Protein AF-A0A954REK0-F1 (afdb_monomer)

Sequence (202 aa):
MNHELRTLHLWQSSGLEANELVTCFSRAVRAPSIGIVTSPREVRLVEVDNEGKISGTWAGRPYDMRFFNRHGEARWWRPTDGPTRSVVLFESDSGYSLDEETWVRHEQRVVAIHDGRYLLWGKVATDRQNKVLSSARVGRLSLPPSLSHFADGQEVQLAMREYIGVCPQRGQAEVFEERLLGFIASEGTIDLSKKDRTTHKR

Radius of gyration: 19.67 Å; Cα contacts (8 Å, |Δi|>4): 434; chains: 1; bounding box: 41×67×45 Å

Structure (mmCIF, N/CA/C/O backbone):
data_AF-A0A954REK0-F1
#
_entry.id   AF-A0A954REK0-F1
#
loop_
_atom_site.group_PDB
_atom_site.id
_atom_site.type_symbol
_atom_site.label_atom_id
_atom_site.label_alt_id
_atom_site.label_comp_id
_atom_site.label_asym_id
_atom_site.label_entity_id
_atom_site.label_seq_id
_atom_site.pdbx_PDB_ins_code
_atom_site.Cartn_x
_atom_site.Cartn_y
_atom_site.Cartn_z
_atom_site.occupancy
_atom_site.B_iso_or_equiv
_atom_site.auth_seq_id
_atom_site.auth_comp_id
_atom_site.auth_asym_id
_atom_site.auth_atom_id
_atom_site.pdbx_PDB_model_num
ATOM 1 N N . MET A 1 1 ? -7.886 -21.420 -20.107 1.00 45.28 1 MET A N 1
ATOM 2 C CA . MET A 1 1 ? -8.006 -20.044 -19.585 1.00 45.28 1 MET A CA 1
ATOM 3 C C . MET A 1 1 ? -6.830 -19.281 -20.172 1.00 45.28 1 MET A C 1
ATOM 5 O O . MET A 1 1 ? -5.705 -19.688 -19.915 1.00 45.28 1 MET A O 1
ATOM 9 N N . ASN A 1 2 ? -7.055 -18.308 -21.061 1.00 40.31 2 ASN A N 1
ATOM 10 C CA . ASN A 1 2 ? -5.962 -17.474 -21.567 1.00 40.31 2 ASN A CA 1
ATOM 11 C C . ASN A 1 2 ? -5.451 -16.651 -20.386 1.00 40.31 2 ASN A C 1
ATOM 13 O O . ASN A 1 2 ? -6.136 -15.739 -19.931 1.00 40.31 2 ASN A O 1
ATOM 17 N N . HIS A 1 3 ? -4.286 -17.008 -19.855 1.00 52.97 3 HIS A N 1
ATOM 18 C CA . HIS A 1 3 ? -3.551 -16.110 -18.983 1.00 52.97 3 HIS A CA 1
ATOM 19 C C . HIS A 1 3 ? -2.996 -15.020 -19.894 1.00 52.97 3 HIS A C 1
ATOM 21 O O . HIS A 1 3 ? -1.918 -15.179 -20.464 1.00 52.97 3 HIS A O 1
ATOM 27 N N . GLU A 1 4 ? -3.777 -13.960 -20.120 1.00 67.00 4 GLU A N 1
ATOM 28 C CA . GLU A 1 4 ? -3.207 -12.732 -20.661 1.00 67.00 4 GLU A CA 1
ATOM 29 C C . GLU A 1 4 ? -2.009 -12.387 -19.788 1.00 67.00 4 GLU A C 1
ATOM 31 O O . GLU A 1 4 ? -2.120 -12.276 -18.564 1.00 67.00 4 GLU A O 1
ATOM 36 N N . LEU A 1 5 ? -0.840 -12.343 -20.420 1.00 64.81 5 LEU A N 1
ATOM 37 C CA . LEU A 1 5 ? 0.397 -11.992 -19.752 1.00 64.81 5 LEU A CA 1
ATOM 38 C C . LEU A 1 5 ? 0.222 -10.572 -19.230 1.00 64.81 5 LEU A C 1
ATOM 40 O O . LEU A 1 5 ? 0.145 -9.628 -20.012 1.00 64.81 5 LEU A O 1
ATOM 44 N N . ARG A 1 6 ? 0.119 -10.444 -17.910 1.00 87.25 6 ARG A N 1
ATOM 45 C CA . ARG A 1 6 ? 0.054 -9.147 -17.247 1.00 87.25 6 ARG A CA 1
ATOM 46 C C . ARG A 1 6 ? 1.470 -8.653 -17.000 1.00 87.25 6 ARG A C 1
ATOM 48 O O . ARG A 1 6 ? 2.381 -9.443 -16.740 1.00 87.25 6 ARG A O 1
ATOM 55 N N . THR A 1 7 ? 1.646 -7.344 -17.054 1.00 92.69 7 THR A N 1
ATOM 56 C CA . THR A 1 7 ? 2.881 -6.693 -16.632 1.00 92.69 7 THR A CA 1
ATOM 57 C C . THR A 1 7 ? 2.590 -5.933 -15.345 1.00 92.69 7 THR A C 1
ATOM 59 O O . THR A 1 7 ? 1.550 -5.290 -15.211 1.00 92.69 7 THR A O 1
ATOM 62 N N . LEU A 1 8 ? 3.494 -6.022 -14.376 1.00 95.56 8 LEU A N 1
ATOM 63 C CA . LEU A 1 8 ? 3.497 -5.136 -13.222 1.00 95.56 8 LEU A CA 1
ATOM 64 C C . LEU A 1 8 ? 4.432 -3.965 -13.528 1.00 95.56 8 LEU A C 1
ATOM 66 O O . LEU A 1 8 ? 5.593 -4.175 -13.883 1.00 95.56 8 LEU A O 1
ATOM 70 N N . HIS A 1 9 ? 3.926 -2.742 -13.406 1.00 96.06 9 HIS A N 1
ATOM 71 C CA . HIS A 1 9 ? 4.732 -1.530 -13.476 1.00 96.06 9 HIS A CA 1
ATOM 72 C C . HIS A 1 9 ? 5.185 -1.155 -12.065 1.00 96.06 9 HIS A C 1
ATOM 74 O O . HIS A 1 9 ? 4.361 -0.865 -11.194 1.00 96.06 9 HIS A O 1
ATOM 80 N N . LEU A 1 10 ? 6.501 -1.152 -11.863 1.00 96.56 10 LEU A N 1
ATOM 81 C CA . LEU A 1 10 ? 7.172 -0.657 -10.669 1.00 96.56 10 LEU A CA 1
ATOM 82 C C . LEU A 1 10 ? 7.741 0.726 -10.975 1.00 96.56 10 LEU A C 1
ATOM 84 O O . LEU A 1 10 ? 8.580 0.863 -11.857 1.00 96.56 10 LEU A O 1
ATOM 88 N N . TRP A 1 11 ? 7.345 1.741 -10.227 1.00 97.56 11 TRP A N 1
ATOM 89 C CA . TRP A 1 11 ? 7.918 3.077 -10.338 1.00 97.56 11 TRP A CA 1
ATOM 90 C C . TRP A 1 11 ? 8.732 3.367 -9.093 1.00 97.56 11 TRP A C 1
ATOM 92 O O . TRP A 1 11 ? 8.214 3.250 -7.985 1.00 97.56 11 TRP A O 1
ATOM 102 N N . GLN A 1 12 ? 9.997 3.733 -9.256 1.00 97.88 12 GLN A N 1
ATOM 103 C CA . GLN A 1 12 ? 10.908 3.993 -8.147 1.00 97.88 12 GLN A CA 1
ATOM 104 C C . GLN A 1 12 ? 11.372 5.445 -8.150 1.00 97.88 12 GLN A C 1
ATOM 106 O O . GLN A 1 12 ? 11.659 6.014 -9.201 1.00 97.88 12 GLN A O 1
ATOM 111 N N . SER A 1 13 ? 11.470 6.037 -6.963 1.00 98.06 13 SER A N 1
ATOM 112 C CA . SER A 1 13 ? 12.072 7.355 -6.768 1.00 98.06 13 SER A CA 1
ATOM 113 C C . SER A 1 13 ? 12.802 7.423 -5.425 1.00 98.06 13 SER A C 1
ATOM 115 O O . SER A 1 13 ? 12.542 6.634 -4.509 1.00 98.06 13 SER A O 1
ATOM 117 N N . SER A 1 14 ? 13.731 8.367 -5.295 1.00 97.44 14 SER A N 1
ATOM 118 C CA . SER A 1 14 ? 14.520 8.583 -4.081 1.00 97.44 14 SER A CA 1
ATOM 119 C C . SER A 1 14 ? 14.486 10.042 -3.659 1.00 97.44 14 SER A C 1
ATOM 121 O O . SER A 1 14 ? 14.524 10.924 -4.509 1.00 97.44 14 SER A O 1
ATOM 123 N N . GLY A 1 15 ? 14.470 10.293 -2.352 1.00 96.75 15 GLY A N 1
ATOM 124 C CA . GLY A 1 15 ? 14.485 11.649 -1.800 1.00 96.75 15 GLY A CA 1
ATOM 125 C C . GLY A 1 15 ? 13.109 12.305 -1.664 1.00 96.75 15 GLY A C 1
ATOM 126 O O . GLY A 1 15 ? 13.031 13.367 -1.058 1.00 96.75 15 GLY A O 1
ATOM 127 N N . LEU A 1 16 ? 12.034 11.665 -2.139 1.00 96.44 16 LEU A N 1
ATOM 128 C CA . LEU A 1 16 ? 10.668 12.150 -1.928 1.00 96.44 16 LEU A CA 1
ATOM 129 C C . LEU A 1 16 ? 10.278 12.121 -0.447 1.00 96.44 16 LEU A C 1
ATOM 131 O O . LEU A 1 16 ? 10.478 11.122 0.263 1.00 96.44 16 LEU A O 1
ATOM 135 N N . GLU A 1 17 ? 9.651 13.194 0.012 1.00 95.44 17 GLU A N 1
ATOM 136 C CA . GLU A 1 17 ? 8.931 13.226 1.275 1.00 95.44 17 GLU A CA 1
ATOM 137 C C . GLU A 1 17 ? 7.588 12.488 1.150 1.00 95.44 17 GLU A C 1
ATOM 139 O O . GLU A 1 17 ? 7.002 12.355 0.075 1.00 95.44 17 GLU A O 1
ATOM 144 N N . ALA A 1 18 ? 7.067 11.999 2.278 1.00 93.50 18 ALA A N 1
ATOM 145 C CA . ALA A 1 18 ? 5.856 11.175 2.285 1.00 93.50 18 ALA A CA 1
ATOM 146 C C . ALA A 1 18 ? 4.638 11.879 1.650 1.00 93.50 18 ALA A C 1
ATOM 148 O O . ALA A 1 18 ? 3.863 11.249 0.935 1.00 93.50 18 ALA A O 1
ATOM 149 N N . ASN A 1 19 ? 4.488 13.190 1.861 1.00 93.81 19 ASN A N 1
ATOM 150 C CA . ASN A 1 19 ? 3.381 13.960 1.284 1.00 93.81 19 ASN A CA 1
ATOM 151 C C . ASN A 1 19 ? 3.477 14.069 -0.245 1.00 93.81 19 ASN A C 1
ATOM 153 O O . ASN A 1 19 ? 2.450 14.101 -0.924 1.00 93.81 19 ASN A O 1
ATOM 157 N N . GLU A 1 20 ? 4.694 14.108 -0.790 1.00 95.62 20 GLU A N 1
ATOM 158 C CA . GLU A 1 20 ? 4.920 14.150 -2.235 1.00 95.62 20 GLU A CA 1
ATOM 159 C C . GLU A 1 20 ? 4.525 12.812 -2.859 1.00 95.62 20 GLU A C 1
ATOM 161 O O . GLU A 1 20 ? 3.736 12.795 -3.803 1.00 95.62 20 GLU A O 1
ATOM 166 N N . LEU A 1 21 ? 4.953 11.693 -2.254 1.00 96.94 21 LEU A N 1
ATOM 167 C CA . LEU A 1 21 ? 4.520 10.356 -2.668 1.00 96.94 21 LEU A CA 1
ATOM 168 C C . LEU A 1 21 ? 2.995 10.247 -2.710 1.00 96.94 21 LEU A C 1
ATOM 170 O O . LEU A 1 21 ? 2.428 9.810 -3.711 1.00 96.94 21 LEU A O 1
ATOM 174 N N . VAL A 1 22 ? 2.335 10.620 -1.613 1.00 96.19 22 VAL A N 1
ATOM 175 C CA . VAL A 1 22 ? 0.881 10.498 -1.483 1.00 96.19 22 VAL A CA 1
ATOM 176 C C . VAL A 1 22 ? 0.166 11.352 -2.525 1.00 96.19 22 VAL A C 1
ATOM 178 O O . VAL A 1 22 ? -0.804 10.893 -3.129 1.00 96.19 22 VAL A O 1
ATOM 181 N N . THR A 1 23 ? 0.672 12.556 -2.794 1.00 95.25 23 THR A N 1
ATOM 182 C CA . THR A 1 23 ? 0.133 13.441 -3.832 1.00 95.25 23 THR A CA 1
ATOM 183 C C . THR A 1 23 ? 0.275 12.817 -5.222 1.00 95.25 23 THR A C 1
ATOM 185 O O . THR A 1 23 ? -0.704 12.760 -5.968 1.00 95.25 23 THR A O 1
ATOM 188 N N . CYS A 1 24 ? 1.462 12.309 -5.573 1.00 95.69 24 CYS A N 1
ATOM 189 C CA . CYS A 1 24 ? 1.706 11.642 -6.855 1.00 95.69 24 CYS A CA 1
ATOM 190 C C . CYS A 1 24 ? 0.804 10.413 -7.029 1.00 95.69 24 CYS A C 1
ATOM 192 O O . CYS A 1 24 ? 0.115 10.286 -8.042 1.00 95.69 24 CYS A O 1
ATOM 194 N N . PHE A 1 25 ? 0.748 9.545 -6.017 1.00 96.75 25 PHE A N 1
ATOM 195 C CA . PHE A 1 25 ? -0.073 8.335 -6.036 1.00 96.75 25 PHE A CA 1
ATOM 196 C C . PHE A 1 25 ? -1.567 8.649 -6.179 1.00 96.75 25 PHE A C 1
ATOM 198 O O . PHE A 1 25 ? -2.246 8.065 -7.025 1.00 96.75 25 PHE A O 1
ATOM 205 N N . SER A 1 26 ? -2.075 9.615 -5.411 1.00 95.81 26 SER A N 1
ATOM 206 C CA . SER A 1 26 ? -3.499 9.979 -5.428 1.00 95.81 26 SER A CA 1
ATOM 207 C C . SER A 1 26 ? -3.906 10.621 -6.752 1.00 95.81 26 SER A C 1
ATOM 209 O O . SER A 1 26 ? -4.969 10.307 -7.284 1.00 95.81 26 SER A O 1
ATOM 211 N N . ARG A 1 27 ? -3.036 11.446 -7.352 1.00 94.00 27 ARG A N 1
ATOM 212 C CA . ARG A 1 27 ? -3.259 12.019 -8.691 1.00 94.00 27 ARG A CA 1
ATOM 213 C C . ARG A 1 27 ? -3.287 10.965 -9.793 1.00 94.00 27 ARG A C 1
ATOM 215 O O . ARG A 1 27 ? -4.087 11.102 -10.721 1.00 94.00 27 ARG A O 1
ATOM 222 N N . ALA A 1 28 ? -2.428 9.951 -9.694 1.00 94.31 28 ALA A N 1
ATOM 223 C CA . ALA A 1 28 ? -2.375 8.857 -10.657 1.00 94.31 28 ALA A CA 1
ATOM 224 C C . ALA A 1 28 ? -3.627 7.977 -10.562 1.00 94.31 28 ALA A C 1
ATOM 226 O O . ALA A 1 28 ? -4.317 7.772 -11.556 1.00 94.31 28 ALA A O 1
ATOM 227 N N . VAL A 1 29 ? -3.957 7.511 -9.355 1.00 94.06 29 VAL A N 1
ATOM 228 C CA . VAL A 1 29 ? -5.034 6.535 -9.143 1.00 94.06 29 VAL A CA 1
ATOM 229 C C . VAL A 1 29 ? -6.426 7.171 -9.127 1.00 94.06 29 VAL A C 1
ATOM 231 O O . VAL A 1 29 ? -7.401 6.525 -9.511 1.00 94.06 29 VAL A O 1
ATOM 234 N N . ARG A 1 30 ? -6.540 8.429 -8.680 1.00 93.62 30 ARG A N 1
ATOM 235 C CA . ARG A 1 30 ? -7.803 9.178 -8.531 1.00 93.62 30 ARG A CA 1
ATOM 236 C C . ARG A 1 30 ? -8.877 8.426 -7.740 1.00 93.62 30 ARG A C 1
ATOM 238 O O . ARG A 1 30 ? -10.067 8.535 -8.028 1.00 93.62 30 ARG A O 1
ATOM 245 N N . ALA A 1 31 ? -8.457 7.670 -6.732 1.00 94.06 31 ALA A N 1
ATOM 246 C CA . ALA A 1 31 ? -9.348 6.956 -5.830 1.00 94.06 31 ALA A CA 1
ATOM 247 C C . ALA A 1 31 ? -8.823 7.040 -4.392 1.00 94.06 31 ALA A C 1
ATOM 249 O O . ALA A 1 31 ? -7.604 7.092 -4.205 1.00 94.06 31 ALA A O 1
ATOM 250 N N . PRO A 1 32 ? -9.712 7.000 -3.382 1.00 96.00 32 PRO A N 1
ATOM 251 C CA . PRO A 1 32 ? -9.299 6.938 -1.988 1.00 96.00 32 PRO A CA 1
ATOM 252 C C . PRO A 1 32 ? -8.396 5.734 -1.713 1.00 96.00 32 PRO A C 1
ATOM 254 O O . PRO A 1 32 ? -8.492 4.693 -2.376 1.00 96.00 32 PRO A O 1
ATOM 257 N N . SER A 1 33 ? -7.530 5.858 -0.715 1.00 97.31 33 SER A N 1
ATOM 258 C CA . SER A 1 33 ? -6.664 4.768 -0.266 1.00 97.31 33 SER A CA 1
ATOM 259 C C . SER A 1 33 ? -6.586 4.695 1.252 1.00 97.31 33 SER A C 1
ATOM 261 O O . SER A 1 33 ? -6.909 5.653 1.957 1.00 97.31 33 SER A O 1
ATOM 263 N N . ILE A 1 34 ? -6.170 3.533 1.750 1.00 96.94 34 ILE A N 1
ATOM 264 C CA . ILE A 1 34 ? -5.827 3.349 3.157 1.00 96.94 34 ILE A CA 1
ATOM 265 C C . ILE A 1 34 ? -4.311 3.354 3.284 1.00 96.94 34 ILE A C 1
ATOM 267 O O . ILE A 1 34 ? -3.613 2.710 2.504 1.00 96.94 34 ILE A O 1
ATOM 271 N N . GLY A 1 35 ? -3.814 4.084 4.274 1.00 96.19 35 GLY A N 1
ATOM 272 C CA . GLY A 1 35 ? -2.418 4.110 4.668 1.00 96.19 35 GLY A CA 1
ATOM 273 C C . GLY A 1 35 ? -2.171 3.291 5.930 1.00 96.19 35 GLY A C 1
ATOM 274 O O . GLY A 1 35 ? -2.925 3.405 6.894 1.00 96.19 35 GLY A O 1
ATOM 275 N N . ILE A 1 36 ? -1.089 2.518 5.956 1.00 95.56 36 ILE A N 1
ATOM 276 C CA . ILE A 1 36 ? -0.450 2.033 7.183 1.00 95.56 36 ILE A CA 1
ATOM 277 C C . ILE A 1 36 ? 0.780 2.907 7.401 1.00 95.56 36 ILE A C 1
ATOM 279 O O . ILE A 1 36 ? 1.667 2.938 6.552 1.00 95.56 36 ILE A O 1
ATOM 283 N N . VAL A 1 37 ? 0.824 3.625 8.520 1.00 96.19 37 VAL A N 1
ATOM 284 C CA . VAL A 1 37 ? 1.939 4.497 8.902 1.00 96.19 37 VAL A CA 1
ATOM 285 C C . VAL A 1 37 ? 2.620 3.916 10.127 1.00 96.19 37 VAL A C 1
ATOM 287 O O . VAL A 1 37 ? 1.985 3.740 11.168 1.00 96.19 37 VAL A O 1
ATOM 290 N N . THR A 1 38 ? 3.919 3.662 10.011 1.00 95.31 38 THR A N 1
ATOM 291 C CA . THR A 1 38 ? 4.725 3.066 11.073 1.00 95.31 38 THR A CA 1
ATOM 292 C C . THR A 1 38 ? 5.767 4.065 11.571 1.00 95.31 38 THR A C 1
ATOM 294 O O . THR A 1 38 ? 6.577 4.608 10.811 1.00 95.31 38 THR A O 1
ATOM 297 N N . SER A 1 39 ? 5.761 4.301 12.881 1.00 94.25 39 SER A N 1
ATOM 298 C CA . SER A 1 39 ? 6.757 5.097 13.594 1.00 94.25 39 SER A CA 1
ATOM 299 C C . SER A 1 39 ? 7.340 4.299 14.767 1.00 94.25 39 SER A C 1
ATOM 301 O O . SER A 1 39 ? 6.830 3.232 15.113 1.00 94.25 39 SER A O 1
ATOM 303 N N . PRO A 1 40 ? 8.402 4.788 15.435 1.00 92.19 40 PRO A N 1
ATOM 304 C CA . PRO A 1 40 ? 8.940 4.113 16.617 1.00 92.19 40 PRO A CA 1
ATOM 305 C C . PRO A 1 40 ? 7.957 4.049 17.794 1.00 92.19 40 PRO A C 1
ATOM 307 O O . PRO A 1 40 ? 8.200 3.321 18.750 1.00 92.19 40 PRO A O 1
ATOM 310 N N . ARG A 1 41 ? 6.886 4.855 17.765 1.00 91.38 41 ARG A N 1
ATOM 311 C CA . ARG A 1 41 ? 5.929 4.987 18.871 1.00 91.38 41 ARG A CA 1
ATOM 312 C C . ARG A 1 41 ? 4.579 4.349 18.584 1.00 91.38 41 ARG A C 1
ATOM 314 O O . ARG A 1 41 ? 3.885 4.005 19.533 1.00 91.38 41 ARG A O 1
ATOM 321 N N . GLU A 1 42 ? 4.191 4.224 17.318 1.00 91.81 42 GLU A N 1
ATOM 322 C CA . GLU A 1 42 ? 2.884 3.685 16.955 1.00 91.81 42 GLU A CA 1
ATOM 323 C C . GLU A 1 42 ? 2.835 3.143 15.523 1.00 91.81 42 GLU A C 1
ATOM 325 O O . GLU A 1 42 ? 3.616 3.531 14.653 1.00 91.81 42 GLU A O 1
ATOM 330 N N . VAL A 1 43 ? 1.849 2.275 15.295 1.00 91.88 43 VAL A N 1
ATOM 331 C CA . VAL A 1 43 ? 1.334 1.924 13.971 1.00 91.88 43 VAL A CA 1
ATOM 332 C C . VAL A 1 43 ? -0.056 2.532 13.860 1.00 91.88 43 VAL A C 1
ATOM 334 O O . VAL A 1 43 ? -0.863 2.405 14.783 1.00 91.88 43 VAL A O 1
ATOM 337 N N . ARG A 1 44 ? -0.349 3.192 12.742 1.00 92.88 44 ARG A N 1
ATOM 338 C CA . ARG A 1 44 ? -1.629 3.864 12.525 1.00 92.88 44 ARG A CA 1
ATOM 339 C C . ARG A 1 44 ? -2.207 3.540 11.160 1.00 92.88 44 ARG A C 1
ATOM 341 O O . ARG A 1 44 ? -1.481 3.490 10.173 1.00 92.88 44 ARG A O 1
ATOM 348 N N . LEU A 1 45 ? -3.526 3.374 11.123 1.00 93.94 45 LEU A N 1
ATOM 349 C CA . LEU A 1 45 ? -4.292 3.365 9.886 1.00 93.94 45 LEU A CA 1
ATOM 350 C C . LEU A 1 45 ? -4.801 4.778 9.599 1.00 93.94 45 LEU A C 1
ATOM 352 O O . LEU A 1 45 ? -5.332 5.440 10.491 1.00 93.94 45 LEU A O 1
ATOM 356 N N . VAL A 1 46 ? -4.622 5.235 8.366 1.00 95.88 46 VAL A N 1
ATOM 357 C CA . VAL A 1 46 ? -5.073 6.548 7.891 1.00 95.88 46 VAL A CA 1
ATOM 358 C C . VAL A 1 46 ? -5.845 6.391 6.590 1.00 95.88 46 VAL A C 1
ATOM 360 O O . VAL A 1 46 ? -5.652 5.427 5.859 1.00 95.88 46 VAL A O 1
ATOM 363 N N . GLU A 1 47 ? -6.706 7.346 6.283 1.00 96.19 47 GLU A N 1
ATOM 364 C CA . GLU A 1 47 ? -7.268 7.522 4.950 1.00 96.19 47 GLU A CA 1
ATOM 365 C C . GLU A 1 47 ? -6.479 8.544 4.164 1.00 96.19 47 GLU A C 1
ATOM 367 O O . GLU A 1 47 ? -5.953 9.505 4.725 1.00 96.19 47 GLU A O 1
ATOM 372 N N . VAL A 1 48 ? -6.463 8.351 2.855 1.00 97.00 48 VAL A N 1
ATOM 373 C CA . VAL A 1 48 ? -6.089 9.374 1.895 1.00 97.00 48 VAL A CA 1
ATOM 374 C C . VAL A 1 48 ? -7.256 9.552 0.942 1.00 97.00 48 VAL A C 1
ATOM 376 O O . VAL A 1 48 ? -7.744 8.571 0.372 1.00 97.00 48 VAL A O 1
ATOM 379 N N . ASP A 1 49 ? -7.717 10.787 0.779 1.00 95.56 49 ASP A N 1
ATOM 380 C CA . ASP A 1 49 ? -8.723 11.099 -0.230 1.00 95.56 49 ASP A CA 1
ATOM 381 C C . ASP A 1 49 ? -8.131 11.098 -1.654 1.00 95.56 49 ASP A C 1
ATOM 383 O O . ASP A 1 49 ? -6.954 10.825 -1.887 1.00 95.56 49 ASP A O 1
ATOM 387 N N . ASN A 1 50 ? -8.971 11.382 -2.643 1.00 94.00 50 ASN A N 1
ATOM 388 C CA . ASN A 1 50 ? -8.576 11.450 -4.049 1.00 94.00 50 ASN A CA 1
ATOM 389 C C . ASN A 1 50 ? -7.650 12.639 -4.381 1.00 94.00 50 ASN A C 1
ATOM 391 O O . ASN A 1 50 ? -7.107 12.678 -5.485 1.00 94.00 50 ASN A O 1
ATOM 395 N N . GLU A 1 51 ? -7.468 13.591 -3.464 1.00 93.06 51 GLU A N 1
ATOM 396 C CA . GLU A 1 51 ? -6.587 14.753 -3.624 1.00 93.06 51 GLU A CA 1
ATOM 397 C C . GLU A 1 51 ? -5.221 14.551 -2.950 1.00 93.06 51 GLU A C 1
ATOM 399 O O . GLU A 1 51 ? -4.315 15.365 -3.131 1.00 93.06 51 GLU A O 1
ATOM 404 N N . GLY A 1 52 ? -5.037 13.449 -2.216 1.00 94.56 52 GLY A N 1
ATOM 405 C CA . GLY A 1 52 ? -3.805 13.163 -1.485 1.00 94.56 52 GLY A CA 1
ATOM 406 C C . GLY A 1 52 ? -3.789 13.707 -0.060 1.00 94.56 52 GLY A C 1
ATOM 407 O O . GLY A 1 52 ? -2.737 13.724 0.583 1.00 94.56 52 GLY A O 1
ATOM 408 N N . LYS A 1 53 ? -4.932 14.148 0.472 1.00 95.25 53 LYS A N 1
ATOM 409 C CA . LYS A 1 53 ? -5.018 14.611 1.853 1.00 95.25 53 LYS A CA 1
ATOM 410 C C . LYS A 1 53 ? -5.126 13.418 2.792 1.00 95.25 53 LYS A C 1
ATOM 412 O O . LYS A 1 53 ? -6.066 12.629 2.717 1.00 95.25 53 LYS A O 1
ATOM 417 N N . ILE A 1 54 ? -4.180 13.328 3.721 1.00 95.06 54 ILE A N 1
ATOM 418 C CA . ILE A 1 54 ? -4.146 12.270 4.730 1.00 95.06 54 ILE A CA 1
ATOM 419 C C . ILE A 1 54 ? -5.022 12.659 5.929 1.00 95.06 54 ILE A C 1
ATOM 421 O O . ILE A 1 54 ? -4.936 13.776 6.443 1.00 95.06 54 ILE A O 1
ATOM 425 N N . SER A 1 55 ? -5.855 11.736 6.402 1.00 92.69 55 SER A N 1
ATOM 426 C CA . SER A 1 55 ? -6.664 11.911 7.606 1.00 92.69 55 SER A CA 1
ATOM 427 C C . SER A 1 55 ? -5.827 11.762 8.882 1.00 92.69 55 SER A C 1
ATOM 429 O O . SER A 1 55 ? -5.047 10.815 9.014 1.00 92.69 55 SER A O 1
ATOM 431 N N . GLY A 1 56 ? -6.100 12.602 9.880 1.00 84.31 56 GLY A N 1
ATOM 432 C CA . GLY A 1 56 ? -5.520 12.476 11.217 1.00 84.31 56 GLY A CA 1
ATOM 433 C C . GLY A 1 56 ? -4.052 12.905 11.304 1.00 84.31 56 GLY A C 1
ATOM 434 O O . GLY A 1 56 ? -3.477 13.459 10.375 1.00 84.31 56 GLY A O 1
ATOM 435 N N . THR A 1 57 ? -3.452 12.684 12.470 1.00 85.12 57 THR A N 1
ATOM 436 C CA . THR A 1 57 ? -2.059 13.038 12.780 1.00 85.12 57 THR A CA 1
ATOM 437 C C . THR A 1 57 ? -1.402 11.893 13.528 1.00 85.12 57 THR A C 1
ATOM 439 O O . THR A 1 57 ? -2.034 11.320 14.404 1.00 85.12 57 THR A O 1
ATOM 442 N N . TRP A 1 58 ? -0.152 11.551 13.235 1.00 88.25 58 TRP A N 1
ATOM 443 C CA . TRP A 1 58 ? 0.591 10.528 13.983 1.00 88.25 58 TRP A CA 1
ATOM 444 C C . TRP A 1 58 ? 1.692 11.141 14.851 1.00 88.25 58 TRP A C 1
ATOM 446 O O . TRP A 1 58 ? 2.160 12.257 14.618 1.00 88.25 58 TRP A O 1
ATOM 456 N N . ALA A 1 59 ? 2.114 10.398 15.868 1.00 84.44 59 ALA A N 1
ATOM 457 C CA . ALA A 1 59 ? 3.183 10.774 16.773 1.00 84.44 59 ALA A CA 1
ATOM 458 C C . ALA A 1 59 ? 4.554 10.320 16.251 1.00 84.44 59 ALA A C 1
ATOM 460 O O . ALA A 1 59 ? 4.772 9.161 15.885 1.00 84.44 59 ALA A O 1
ATOM 461 N N . GLY A 1 60 ? 5.522 11.234 16.327 1.00 88.56 60 GLY A N 1
ATOM 462 C CA . GLY A 1 60 ? 6.907 10.979 15.943 1.00 88.56 60 GLY A CA 1
ATOM 463 C C . GLY A 1 60 ? 7.144 11.019 14.435 1.00 88.56 60 GLY A C 1
ATOM 464 O O . GLY A 1 60 ? 6.261 11.341 13.640 1.00 88.56 60 GLY A O 1
ATOM 465 N N . ARG A 1 61 ? 8.386 10.716 14.048 1.00 92.44 61 ARG A N 1
ATOM 466 C CA . ARG A 1 61 ? 8.796 10.681 12.647 1.00 92.44 61 ARG A CA 1
ATOM 467 C C . ARG A 1 61 ? 8.566 9.268 12.095 1.00 92.44 61 ARG A C 1
ATOM 469 O O . ARG A 1 61 ? 9.151 8.327 12.632 1.00 92.44 61 ARG A O 1
ATOM 476 N N . PRO A 1 62 ? 7.728 9.105 11.064 1.00 95.19 62 PRO A N 1
ATOM 477 C CA . PRO A 1 62 ? 7.502 7.813 10.434 1.00 95.19 62 PRO A CA 1
ATOM 478 C C . PRO A 1 62 ? 8.768 7.365 9.701 1.00 95.19 62 PRO A C 1
ATOM 480 O O . PRO A 1 62 ? 9.513 8.202 9.167 1.00 95.19 62 PRO A O 1
ATOM 483 N N . TYR A 1 63 ? 9.002 6.054 9.696 1.00 96.25 63 TYR A N 1
ATOM 484 C CA . TY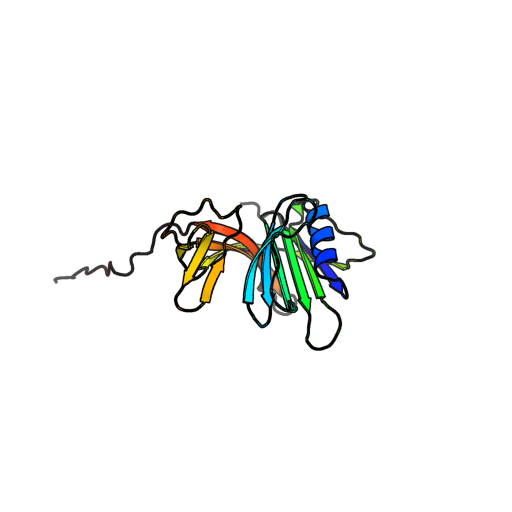R A 1 63 ? 10.095 5.423 8.952 1.00 96.25 63 TYR A CA 1
ATOM 485 C C . TYR A 1 63 ? 9.600 4.492 7.843 1.00 96.25 63 TYR A C 1
ATOM 487 O O . TYR A 1 63 ? 10.372 4.177 6.944 1.00 96.25 63 TYR A O 1
ATOM 495 N N . ASP A 1 64 ? 8.332 4.085 7.879 1.00 97.56 64 ASP A N 1
ATOM 496 C CA . ASP A 1 64 ? 7.7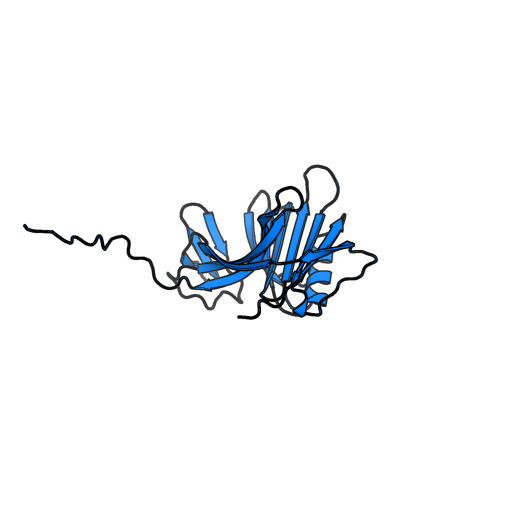03 3.256 6.855 1.00 97.56 64 ASP A CA 1
ATOM 497 C C . ASP A 1 64 ? 6.239 3.672 6.676 1.00 97.56 64 ASP A C 1
ATOM 499 O O . ASP A 1 64 ? 5.539 3.967 7.654 1.00 97.56 64 ASP A O 1
ATOM 503 N N . MET A 1 65 ? 5.793 3.741 5.425 1.00 97.69 65 MET A N 1
ATOM 504 C CA . MET A 1 65 ? 4.397 3.963 5.071 1.00 97.69 65 MET A CA 1
ATOM 505 C C . MET A 1 65 ? 4.009 3.154 3.843 1.00 97.69 65 MET A C 1
ATOM 507 O O . MET A 1 65 ? 4.765 3.069 2.875 1.00 97.69 65 MET A O 1
ATOM 511 N N . ARG A 1 66 ? 2.780 2.644 3.842 1.00 98.06 66 ARG A N 1
ATOM 512 C CA . ARG A 1 66 ? 2.178 1.972 2.687 1.00 98.06 66 ARG A CA 1
ATOM 513 C C . ARG A 1 66 ? 0.785 2.530 2.463 1.00 98.06 66 ARG A C 1
ATOM 515 O O . ARG A 1 66 ? -0.027 2.450 3.375 1.00 98.06 66 ARG A O 1
ATOM 522 N N . PHE A 1 67 ? 0.501 3.056 1.280 1.00 97.94 67 PHE A N 1
ATOM 523 C CA . PHE A 1 67 ? -0.813 3.552 0.871 1.00 97.94 67 PHE A CA 1
ATOM 524 C C . PHE A 1 67 ? -1.342 2.680 -0.251 1.00 97.94 67 PHE A C 1
ATOM 526 O O . PHE A 1 67 ? -0.648 2.469 -1.240 1.00 97.94 67 PHE A O 1
ATOM 533 N N . PHE A 1 68 ? -2.547 2.147 -0.112 1.00 97.75 68 PHE A N 1
ATOM 534 C CA . PHE A 1 68 ? -3.038 1.144 -1.044 1.00 97.75 68 PHE A CA 1
ATOM 535 C C . PHE A 1 68 ? -4.548 1.172 -1.218 1.00 97.75 68 PHE A C 1
ATOM 537 O O . PHE A 1 68 ? -5.315 1.595 -0.350 1.00 97.75 68 PHE A O 1
ATOM 544 N N . ASN A 1 69 ? -4.962 0.682 -2.377 1.00 96.31 69 ASN A N 1
ATOM 545 C CA . ASN A 1 69 ? -6.335 0.346 -2.714 1.00 96.31 69 ASN A CA 1
ATOM 546 C C . ASN A 1 69 ? -6.316 -0.739 -3.802 1.00 96.31 69 ASN A C 1
ATOM 548 O O . ASN A 1 69 ? -5.267 -1.264 -4.167 1.00 96.31 69 ASN A O 1
ATOM 552 N N . ARG A 1 70 ? -7.467 -1.070 -4.386 1.00 95.00 70 ARG A N 1
ATOM 553 C CA . ARG A 1 70 ? -7.533 -2.075 -5.461 1.00 95.00 70 ARG A CA 1
ATOM 554 C C . ARG A 1 70 ? -6.737 -1.712 -6.725 1.00 95.00 70 ARG A C 1
ATOM 556 O O . ARG A 1 70 ? -6.435 -2.606 -7.503 1.00 95.00 70 ARG A O 1
ATOM 563 N N . HIS A 1 71 ? -6.392 -0.443 -6.926 1.00 95.19 71 HIS A N 1
ATOM 564 C CA . HIS A 1 71 ? -5.799 0.077 -8.162 1.00 95.19 71 HIS A CA 1
ATOM 565 C C . HIS A 1 71 ? -4.269 0.145 -8.128 1.00 95.19 71 HIS A C 1
ATOM 567 O O . HIS A 1 71 ? -3.629 -0.049 -9.157 1.00 95.19 71 HIS A O 1
ATOM 573 N N . GLY A 1 72 ? -3.679 0.387 -6.959 1.00 96.38 72 GLY A N 1
ATOM 574 C CA . GLY A 1 72 ? -2.231 0.392 -6.802 1.00 96.38 72 GLY A CA 1
ATOM 575 C C . GLY A 1 72 ? -1.790 0.383 -5.347 1.00 96.38 72 GLY A C 1
ATOM 576 O O . GLY A 1 72 ? -2.607 0.327 -4.426 1.00 96.38 72 GLY A O 1
ATOM 577 N N . GLU A 1 73 ? -0.480 0.423 -5.153 1.00 98.31 73 GLU A N 1
ATOM 578 C CA . GLU A 1 73 ? 0.133 0.622 -3.844 1.00 98.31 73 GLU A CA 1
ATOM 579 C C . GLU A 1 73 ? 1.343 1.540 -3.968 1.00 98.31 73 GLU A C 1
ATOM 581 O O . GLU A 1 73 ? 2.186 1.342 -4.835 1.00 98.31 73 GLU A O 1
ATOM 586 N N . ALA A 1 74 ? 1.439 2.506 -3.065 1.00 98.44 74 ALA A N 1
ATOM 587 C CA . ALA A 1 74 ? 2.596 3.348 -2.857 1.00 98.44 74 ALA A CA 1
ATOM 588 C C . ALA A 1 74 ? 3.281 2.972 -1.540 1.00 98.44 74 ALA A C 1
ATOM 590 O O . ALA A 1 74 ? 2.634 2.837 -0.503 1.00 98.44 74 ALA A O 1
ATOM 591 N N . ARG A 1 75 ? 4.600 2.833 -1.572 1.00 98.50 75 ARG A N 1
ATOM 592 C CA . ARG A 1 75 ? 5.449 2.512 -0.428 1.00 98.50 75 ARG A CA 1
ATOM 593 C C . ARG A 1 75 ? 6.464 3.607 -0.248 1.00 98.50 75 ARG A C 1
ATOM 595 O O . ARG A 1 75 ? 7.071 4.050 -1.219 1.00 98.50 75 ARG A O 1
ATOM 602 N N . TRP A 1 76 ? 6.673 3.988 0.994 1.00 98.38 76 TRP A N 1
ATOM 603 C CA . TRP A 1 76 ? 7.676 4.951 1.386 1.00 98.38 76 TRP A CA 1
ATOM 604 C C . TRP A 1 76 ? 8.473 4.389 2.542 1.00 98.38 76 TRP A C 1
ATOM 606 O O . TRP A 1 76 ? 7.903 3.933 3.530 1.00 98.38 76 TRP A O 1
ATOM 616 N N . TRP A 1 77 ? 9.788 4.483 2.445 1.00 97.75 77 TRP A N 1
ATOM 617 C CA . TRP A 1 77 ? 10.683 4.055 3.501 1.00 97.75 77 TRP A CA 1
ATOM 618 C C . TRP A 1 77 ? 11.784 5.085 3.717 1.00 97.75 77 TRP A C 1
ATOM 620 O O . TRP A 1 77 ? 12.383 5.594 2.765 1.00 97.75 77 TRP A O 1
ATOM 630 N N . ARG A 1 78 ? 12.072 5.381 4.984 1.00 96.62 78 ARG A N 1
ATOM 631 C CA . ARG A 1 78 ? 13.189 6.227 5.402 1.00 96.62 78 ARG A CA 1
ATOM 632 C C . ARG A 1 78 ? 14.224 5.362 6.122 1.00 96.62 78 ARG A C 1
ATOM 634 O O . ARG A 1 78 ? 13.983 4.997 7.276 1.00 96.62 78 ARG A O 1
ATOM 641 N N . PRO A 1 79 ? 15.363 5.045 5.480 1.00 93.94 79 PRO A N 1
ATOM 642 C CA . PRO A 1 79 ? 16.468 4.391 6.170 1.00 93.94 79 PRO A CA 1
ATOM 643 C C . PRO A 1 79 ? 17.015 5.279 7.293 1.00 93.94 79 PRO A C 1
ATOM 645 O O . PRO A 1 79 ? 16.790 6.492 7.313 1.00 93.94 79 PRO A O 1
ATOM 648 N N . THR A 1 80 ? 17.764 4.676 8.219 1.00 93.00 80 THR A N 1
ATOM 649 C CA . THR A 1 80 ? 18.549 5.433 9.209 1.00 93.00 80 THR A CA 1
ATOM 650 C C . THR A 1 80 ? 19.592 6.306 8.525 1.00 93.00 80 THR A C 1
ATOM 652 O O . THR A 1 80 ? 19.777 7.455 8.918 1.00 93.00 80 THR A O 1
ATOM 655 N N . ASP A 1 81 ? 20.197 5.773 7.462 1.00 92.94 81 ASP A N 1
ATOM 656 C CA . ASP A 1 81 ? 21.281 6.398 6.722 1.00 92.94 81 ASP A CA 1
ATOM 657 C C . ASP A 1 81 ? 20.929 6.451 5.230 1.00 92.94 81 ASP A C 1
ATOM 659 O O . ASP A 1 81 ? 20.698 5.425 4.585 1.00 92.94 81 ASP A O 1
ATOM 663 N N . GLY A 1 82 ? 20.887 7.662 4.675 1.00 94.19 82 GLY A N 1
ATOM 664 C CA . GLY A 1 82 ? 20.635 7.904 3.254 1.00 94.19 82 GLY A CA 1
ATOM 665 C C . GLY A 1 82 ? 19.249 8.478 2.929 1.00 94.19 82 GLY A C 1
ATOM 666 O O . GLY A 1 82 ? 18.475 8.823 3.827 1.00 94.19 82 GLY A O 1
ATOM 667 N N . PRO A 1 83 ? 18.948 8.644 1.629 1.00 95.12 83 PRO A N 1
ATOM 668 C CA . PRO A 1 83 ? 17.697 9.238 1.182 1.00 95.12 83 PRO A CA 1
ATOM 669 C C . PRO A 1 83 ? 16.516 8.289 1.398 1.00 95.12 83 PRO A C 1
ATOM 671 O O . PRO A 1 83 ? 16.663 7.065 1.453 1.00 95.12 83 PRO A O 1
ATOM 674 N N . THR A 1 84 ? 15.320 8.868 1.461 1.00 96.81 84 THR A N 1
ATOM 675 C CA . THR A 1 84 ? 14.065 8.116 1.419 1.00 96.81 84 THR A CA 1
ATOM 676 C C . THR A 1 84 ? 13.954 7.340 0.111 1.00 96.81 84 THR A C 1
ATOM 678 O O . THR A 1 84 ? 14.509 7.734 -0.918 1.00 96.81 84 THR A O 1
ATOM 681 N N . ARG A 1 85 ? 13.220 6.230 0.142 1.00 97.88 85 ARG A N 1
ATOM 682 C CA . ARG A 1 85 ? 12.912 5.415 -1.032 1.00 97.88 85 ARG A CA 1
ATOM 683 C C . ARG A 1 85 ? 11.410 5.322 -1.192 1.00 97.88 85 ARG A C 1
ATOM 685 O O . ARG A 1 85 ? 10.706 5.055 -0.220 1.00 97.88 85 ARG A O 1
ATOM 692 N N . SER A 1 86 ? 10.952 5.523 -2.417 1.00 98.25 86 SER A N 1
ATOM 693 C CA . SER A 1 86 ? 9.548 5.428 -2.783 1.00 98.25 86 SER A CA 1
ATOM 694 C C . SER A 1 86 ? 9.361 4.417 -3.902 1.00 98.25 86 SER A C 1
ATOM 696 O O . SER A 1 86 ? 10.139 4.401 -4.855 1.00 98.25 86 SER A O 1
ATOM 698 N N . VAL A 1 87 ? 8.327 3.587 -3.788 1.00 98.19 87 VAL A N 1
ATOM 699 C CA . VAL A 1 87 ? 7.925 2.626 -4.822 1.00 98.19 87 VAL A CA 1
ATOM 700 C C . VAL A 1 87 ? 6.430 2.757 -5.061 1.00 98.19 87 VAL A C 1
ATOM 702 O O . VAL A 1 87 ? 5.669 2.801 -4.100 1.00 98.19 87 VAL A O 1
ATOM 705 N N . VAL A 1 88 ? 5.996 2.789 -6.317 1.00 97.88 88 VAL A N 1
ATOM 706 C CA . VAL A 1 88 ? 4.580 2.720 -6.689 1.00 97.88 88 VAL A CA 1
ATOM 707 C C . VAL A 1 88 ? 4.350 1.537 -7.621 1.00 97.88 88 VAL A C 1
ATOM 709 O O . VAL A 1 88 ? 5.090 1.338 -8.581 1.00 97.88 88 VAL A O 1
ATOM 712 N N . LEU A 1 89 ? 3.322 0.749 -7.320 1.00 97.44 89 LEU A N 1
ATOM 713 C CA . LEU A 1 89 ? 2.948 -0.472 -8.023 1.00 97.44 89 LEU A CA 1
ATOM 714 C C . LEU A 1 89 ? 1.611 -0.291 -8.736 1.00 97.44 89 LEU A C 1
ATOM 716 O O . LEU A 1 89 ? 0.601 -0.017 -8.079 1.00 97.44 89 LEU A O 1
ATOM 720 N N . PHE A 1 90 ? 1.596 -0.527 -10.049 1.00 95.25 90 PHE A N 1
ATOM 721 C CA . PHE A 1 90 ? 0.385 -0.573 -10.872 1.00 95.25 90 PHE A CA 1
ATOM 722 C C . PHE A 1 90 ? 0.369 -1.821 -11.756 1.00 95.25 90 PHE A C 1
ATOM 724 O O . PHE A 1 90 ? 1.392 -2.201 -12.321 1.00 95.2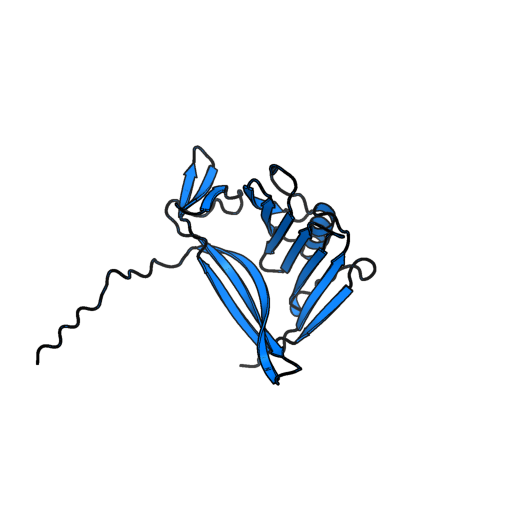5 90 PHE A O 1
ATOM 731 N N . GLU A 1 91 ? -0.798 -2.440 -11.928 1.00 91.12 91 GLU A N 1
ATOM 732 C CA . GLU A 1 91 ? -0.995 -3.452 -12.975 1.00 91.12 91 GLU A CA 1
ATOM 733 C C . GLU A 1 91 ? -1.092 -2.756 -14.348 1.00 91.12 91 GLU A C 1
ATOM 735 O O . GLU A 1 91 ? -1.605 -1.640 -14.450 1.00 91.12 91 GLU A O 1
ATOM 740 N N . SER A 1 92 ? -0.55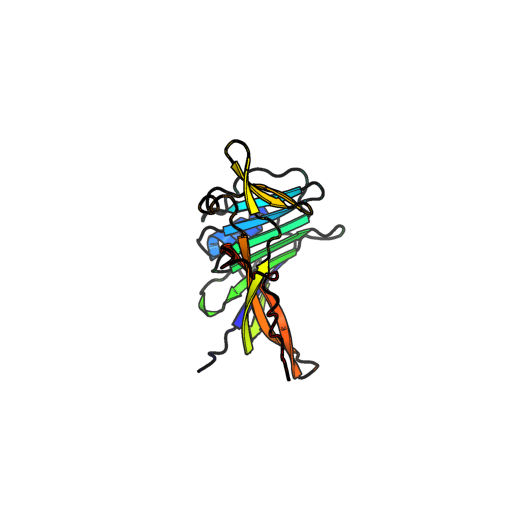6 -3.360 -15.412 1.00 79.88 92 SER A N 1
ATOM 741 C CA . SER A 1 92 ? -0.413 -2.708 -16.726 1.00 79.88 92 SER A CA 1
ATOM 742 C C . SER A 1 92 ? -1.732 -2.338 -17.407 1.00 79.88 92 SER A C 1
ATOM 744 O O . SER A 1 92 ? -1.775 -1.406 -18.205 1.00 79.88 92 SER A O 1
ATOM 746 N N . ASP A 1 93 ? -2.808 -3.050 -17.089 1.00 78.31 93 ASP A N 1
ATOM 747 C CA . ASP A 1 93 ? -4.169 -2.802 -17.577 1.00 78.31 93 ASP A CA 1
ATOM 748 C C . ASP A 1 93 ? -4.840 -1.585 -16.917 1.00 78.31 93 ASP A C 1
ATOM 750 O O . ASP A 1 93 ? -5.915 -1.158 -17.333 1.00 78.31 93 ASP A O 1
ATOM 754 N N . SER A 1 94 ? -4.196 -0.991 -15.915 1.00 77.44 94 SER A N 1
ATOM 755 C CA . SER A 1 94 ? -4.750 0.130 -15.164 1.00 77.44 94 SER A CA 1
ATOM 756 C C . SER A 1 94 ? -4.725 1.473 -15.905 1.00 77.44 94 SER A C 1
ATOM 758 O O . SER A 1 94 ? -5.489 2.376 -15.565 1.00 77.44 94 SER A O 1
ATOM 760 N N . GLY A 1 95 ? -3.850 1.621 -16.906 1.00 82.31 95 GLY A N 1
ATOM 761 C CA . GLY A 1 95 ? -3.644 2.880 -17.628 1.00 82.31 95 GLY A CA 1
ATOM 762 C C . GLY A 1 95 ? -2.969 3.989 -16.806 1.00 82.31 95 GLY A C 1
ATOM 763 O O . GLY A 1 95 ? -2.909 5.125 -17.272 1.00 82.31 95 GLY A O 1
ATOM 764 N N . TYR A 1 96 ? -2.468 3.690 -15.602 1.00 88.25 96 TYR A N 1
ATOM 765 C CA . TYR A 1 96 ? -1.807 4.673 -14.741 1.00 88.25 96 TYR A CA 1
ATOM 766 C C . TYR A 1 96 ? -0.323 4.844 -15.085 1.00 88.25 96 TYR A C 1
ATOM 768 O O . TYR A 1 96 ? 0.395 3.878 -15.357 1.00 88.25 96 TYR A O 1
ATOM 776 N N . SER A 1 97 ? 0.153 6.086 -15.004 1.00 89.25 97 SER A N 1
ATOM 777 C CA . SER A 1 97 ? 1.559 6.455 -15.179 1.00 89.25 97 SER A CA 1
ATOM 778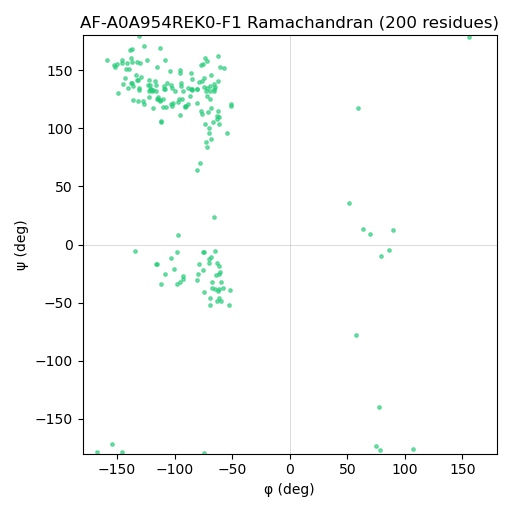 C C . SER A 1 97 ? 1.955 7.559 -14.202 1.00 89.25 97 SER A C 1
ATOM 780 O O . SER A 1 97 ? 1.107 8.322 -13.733 1.00 89.25 97 SER A O 1
ATOM 782 N N . LEU A 1 98 ? 3.251 7.647 -13.916 1.00 93.31 98 LEU A N 1
ATOM 783 C CA . LEU A 1 98 ? 3.863 8.756 -13.184 1.00 93.31 98 LEU A CA 1
ATOM 784 C C . LEU A 1 98 ? 4.777 9.543 -14.127 1.00 93.31 98 LEU A C 1
ATOM 786 O O . LEU A 1 98 ? 5.010 9.123 -15.260 1.00 93.31 98 LEU A O 1
ATOM 790 N N . ASP A 1 99 ? 5.243 10.708 -13.687 1.00 93.25 99 ASP A N 1
ATOM 791 C CA . ASP A 1 99 ? 6.172 11.515 -14.469 1.00 93.25 99 ASP A CA 1
ATOM 792 C C . ASP A 1 99 ? 7.566 10.865 -14.500 1.00 93.25 99 ASP A C 1
ATOM 794 O O . ASP A 1 99 ? 8.134 10.519 -13.466 1.00 93.25 99 ASP A O 1
ATOM 798 N N . GLU A 1 100 ? 8.125 10.687 -15.696 1.00 93.12 100 GLU A N 1
ATOM 799 C CA . GLU A 1 100 ? 9.418 10.009 -15.885 1.00 93.12 100 GLU A CA 1
ATOM 800 C C . GLU A 1 100 ? 10.625 10.880 -15.489 1.00 93.12 100 GLU A C 1
ATOM 802 O O . GLU A 1 100 ? 11.754 10.395 -15.450 1.00 93.12 100 GLU A O 1
ATOM 807 N N . GLU A 1 101 ? 10.402 12.158 -15.162 1.00 94.38 101 GLU A N 1
ATOM 808 C CA . GLU A 1 101 ? 11.437 13.042 -14.613 1.00 94.38 101 GLU A CA 1
ATOM 809 C C . GLU A 1 101 ? 11.742 12.706 -13.147 1.00 94.38 101 GLU A C 1
ATOM 811 O O . GLU A 1 101 ? 12.905 12.686 -12.743 1.00 94.38 101 GLU A O 1
ATOM 816 N N . THR A 1 102 ? 10.709 12.407 -12.352 1.00 95.50 102 THR A N 1
ATOM 817 C CA . THR A 1 102 ? 10.850 12.047 -10.932 1.00 95.50 102 THR A CA 1
ATOM 818 C C . THR A 1 102 ? 10.955 10.539 -10.718 1.00 95.50 102 THR A C 1
ATOM 820 O O . THR A 1 102 ? 11.534 10.094 -9.718 1.00 95.50 102 THR A O 1
ATOM 823 N N . TRP A 1 103 ? 10.381 9.742 -11.622 1.00 97.38 103 TRP A N 1
ATOM 824 C CA . TRP A 1 103 ? 10.206 8.307 -11.434 1.00 97.38 103 TRP A CA 1
ATOM 825 C C . TRP A 1 103 ? 10.912 7.468 -12.492 1.00 97.38 103 TRP A C 1
ATOM 827 O O . TRP A 1 103 ? 10.717 7.638 -13.691 1.00 97.38 103 TRP A O 1
ATOM 837 N N . VAL A 1 104 ? 11.645 6.457 -12.031 1.00 97.44 104 VAL A N 1
ATOM 838 C CA . VAL A 1 104 ? 12.201 5.413 -12.894 1.00 97.44 104 VAL A CA 1
ATOM 839 C C . VAL A 1 104 ? 11.197 4.271 -12.992 1.00 97.44 104 VAL A C 1
ATOM 841 O O . VAL A 1 104 ? 10.845 3.653 -11.984 1.00 97.44 104 VAL A O 1
ATOM 844 N N . ARG A 1 105 ? 10.729 3.985 -14.209 1.00 96.12 105 ARG A N 1
ATOM 845 C CA . ARG A 1 105 ? 9.816 2.873 -14.488 1.00 96.12 105 ARG A CA 1
ATOM 846 C C . ARG A 1 105 ? 10.583 1.576 -14.726 1.00 96.12 105 ARG A C 1
ATOM 848 O O . ARG A 1 105 ? 11.504 1.514 -15.536 1.00 96.12 105 ARG A O 1
ATOM 855 N N . HIS A 1 106 ? 10.111 0.517 -14.090 1.00 95.00 106 HIS A N 1
ATOM 856 C CA . HIS A 1 106 ? 10.496 -0.863 -14.325 1.00 95.00 106 HIS A CA 1
ATOM 857 C C . HIS A 1 106 ? 9.258 -1.674 -14.686 1.00 95.00 106 HIS A C 1
ATOM 859 O O . HIS A 1 106 ? 8.178 -1.485 -14.126 1.00 95.00 106 HIS A O 1
ATOM 865 N N . GLU A 1 107 ? 9.424 -2.602 -15.616 1.00 94.38 107 GLU A N 1
ATOM 866 C CA . GLU A 1 107 ? 8.366 -3.512 -16.027 1.00 94.38 107 GLU A CA 1
ATOM 867 C C . GLU A 1 107 ? 8.761 -4.933 -15.683 1.00 94.38 107 GLU A C 1
ATOM 869 O O . GLU A 1 107 ? 9.869 -5.376 -15.995 1.00 94.38 107 GLU A O 1
ATOM 874 N N . GLN A 1 108 ? 7.837 -5.660 -15.065 1.00 93.50 108 GLN A N 1
ATOM 875 C CA . GLN A 1 108 ? 8.054 -7.055 -14.742 1.00 93.50 108 GLN A CA 1
ATOM 876 C C . GLN A 1 108 ? 6.917 -7.911 -15.269 1.00 93.50 108 GLN A C 1
ATOM 878 O O . GLN A 1 108 ? 5.742 -7.699 -14.965 1.00 93.50 108 GLN A O 1
ATOM 883 N N . ARG A 1 109 ? 7.284 -8.901 -16.081 1.00 94.00 109 ARG A N 1
ATOM 884 C CA . ARG A 1 109 ? 6.338 -9.862 -16.635 1.00 94.00 109 ARG A CA 1
ATOM 885 C C . ARG A 1 109 ? 5.816 -10.769 -15.524 1.00 94.00 109 ARG A C 1
ATOM 887 O O . ARG A 1 109 ? 6.594 -11.448 -14.855 1.00 94.00 109 ARG A O 1
ATOM 894 N N . VAL A 1 110 ? 4.497 -10.825 -15.397 1.00 95.00 110 VAL A N 1
ATOM 895 C CA . VAL A 1 110 ? 3.789 -11.682 -14.449 1.00 95.00 110 VAL A CA 1
ATOM 896 C C . VAL A 1 110 ? 3.359 -12.956 -15.169 1.00 95.00 110 VAL A C 1
ATOM 898 O O . VAL A 1 110 ? 2.694 -12.904 -16.205 1.00 95.00 110 VAL A O 1
ATOM 901 N N . VAL A 1 111 ? 3.749 -14.114 -14.636 1.00 94.88 111 VAL A N 1
ATOM 902 C CA . VAL A 1 111 ? 3.299 -15.421 -15.143 1.00 94.88 111 VAL A CA 1
ATOM 903 C C . VAL A 1 111 ? 2.060 -15.925 -14.417 1.00 94.88 111 VAL A C 1
ATOM 905 O O . VAL A 1 111 ? 1.253 -16.630 -15.017 1.00 94.88 111 VAL A O 1
ATOM 908 N N . ALA A 1 112 ? 1.889 -15.553 -13.148 1.00 94.19 112 ALA A N 1
ATOM 909 C CA . ALA A 1 112 ? 0.701 -15.868 -12.372 1.00 94.19 112 ALA A CA 1
ATOM 910 C C . ALA A 1 112 ? 0.455 -14.814 -11.289 1.00 94.19 112 ALA A C 1
ATOM 912 O O . ALA A 1 112 ? 1.383 -14.169 -10.803 1.00 94.19 112 ALA A O 1
ATOM 913 N N . ILE A 1 113 ? -0.812 -14.662 -10.920 1.00 94.31 113 ILE A N 1
ATOM 914 C CA . ILE A 1 113 ? -1.262 -13.812 -9.823 1.00 94.31 113 ILE A CA 1
ATOM 915 C C . ILE A 1 113 ? -1.957 -14.708 -8.806 1.00 94.31 113 ILE A C 1
ATOM 917 O O . ILE A 1 113 ? -2.803 -15.520 -9.189 1.00 94.31 113 ILE A O 1
ATOM 921 N N . HIS A 1 114 ? -1.615 -14.550 -7.531 1.00 95.38 114 HIS A N 1
ATOM 922 C CA . HIS A 1 114 ? -2.289 -15.235 -6.437 1.00 95.38 114 HIS A CA 1
ATOM 923 C C . HIS A 1 114 ? -2.920 -14.215 -5.490 1.00 95.38 114 HIS A C 1
ATOM 925 O O . HIS A 1 114 ? -2.230 -13.394 -4.888 1.00 95.38 114 HIS A O 1
ATOM 931 N N . ASP A 1 115 ? -4.246 -14.252 -5.378 1.00 95.06 115 ASP A N 1
ATOM 932 C CA . ASP A 1 115 ? -4.959 -13.468 -4.376 1.00 95.06 115 ASP A CA 1
ATOM 933 C C . ASP A 1 115 ? -4.891 -14.193 -3.033 1.00 95.06 115 ASP A C 1
ATOM 935 O O . ASP A 1 115 ? -5.135 -15.397 -2.933 1.00 95.06 115 ASP A O 1
ATOM 939 N N . GLY A 1 116 ? -4.577 -13.439 -1.991 1.00 92.62 116 GLY A N 1
ATOM 940 C CA . GLY A 1 116 ? -4.329 -13.963 -0.661 1.00 92.62 116 GLY A CA 1
ATOM 941 C C . GLY A 1 116 ? -4.813 -13.003 0.410 1.00 92.62 116 GLY A C 1
ATOM 942 O O . GLY A 1 116 ? -5.393 -11.944 0.148 1.00 92.62 116 GLY A O 1
ATOM 943 N N . ARG A 1 117 ? -4.598 -13.401 1.659 1.00 90.88 117 ARG A N 1
ATOM 944 C CA . ARG A 1 117 ? -5.068 -12.649 2.816 1.00 90.88 117 ARG A CA 1
ATOM 945 C C . ARG A 1 117 ? -4.136 -12.835 3.992 1.00 90.88 117 ARG A C 1
ATOM 947 O O . ARG A 1 117 ? -3.851 -13.960 4.400 1.00 90.88 117 ARG A O 1
ATOM 954 N N . TYR A 1 118 ? -3.743 -11.722 4.589 1.00 84.62 118 TYR A N 1
ATOM 955 C CA . TYR A 1 118 ? -3.164 -11.731 5.917 1.00 84.62 118 TYR A CA 1
ATOM 956 C C . TYR A 1 118 ? -4.287 -11.654 6.936 1.00 84.62 118 TYR A C 1
ATOM 958 O O . TYR A 1 118 ? -5.135 -10.760 6.883 1.00 84.62 118 TYR A O 1
ATOM 966 N N . LEU A 1 119 ? -4.286 -12.579 7.895 1.00 68.44 119 LEU A N 1
ATOM 967 C CA . LEU A 1 119 ? -5.098 -12.402 9.088 1.00 68.44 119 LEU A CA 1
ATOM 968 C C . LEU A 1 119 ? -4.572 -11.156 9.799 1.00 68.44 119 LEU A C 1
ATOM 970 O O . LEU A 1 119 ? -3.479 -11.191 10.363 1.00 68.44 119 LEU A O 1
ATOM 974 N N . LEU A 1 120 ? -5.323 -10.055 9.761 1.00 65.06 120 LEU A N 1
ATOM 975 C CA . LEU A 1 120 ? -5.003 -8.923 10.610 1.00 65.06 120 LEU A CA 1
ATOM 976 C C . LEU A 1 120 ? -5.480 -9.327 12.003 1.00 65.06 120 LEU A C 1
ATOM 978 O O . LEU A 1 120 ? -6.657 -9.585 12.215 1.00 65.06 120 LEU A O 1
ATOM 982 N N . TRP A 1 121 ? -4.534 -9.516 12.918 1.00 64.50 121 TRP A N 1
ATOM 983 C CA . TRP A 1 121 ? -4.657 -10.338 14.129 1.00 64.50 121 TRP A CA 1
ATOM 984 C C . TRP A 1 121 ? -5.663 -9.872 15.203 1.00 64.50 121 TRP A C 1
ATOM 986 O O . TRP A 1 121 ? -5.487 -10.224 16.366 1.00 64.50 121 TRP A O 1
ATOM 996 N N . GLY A 1 122 ? -6.697 -9.094 14.878 1.00 78.94 122 GLY A N 1
ATOM 997 C CA . GLY A 1 122 ? -7.658 -8.551 15.834 1.00 78.94 122 GLY A CA 1
ATOM 998 C C . GLY A 1 122 ? -9.114 -8.616 15.384 1.00 78.94 122 GLY A C 1
ATOM 999 O O . GLY A 1 122 ? -9.438 -8.872 14.226 1.00 78.94 122 GLY A O 1
ATOM 1000 N N . LYS A 1 123 ? -9.998 -8.351 16.344 1.00 89.12 123 LYS A N 1
ATOM 1001 C CA . LYS A 1 123 ? -11.430 -8.161 16.112 1.00 89.12 123 LYS A CA 1
ATOM 1002 C C . LYS A 1 123 ? -11.762 -6.687 16.190 1.00 89.12 123 LYS A C 1
ATOM 1004 O O . LYS A 1 123 ? -11.125 -5.943 16.943 1.00 89.12 123 LYS A O 1
ATOM 1009 N N . VAL A 1 124 ? -12.771 -6.285 15.437 1.00 91.31 124 VAL A N 1
ATOM 1010 C CA . VAL A 1 124 ? -13.345 -4.954 15.564 1.00 91.31 124 VAL A CA 1
ATOM 1011 C C . VAL A 1 124 ? -14.005 -4.827 16.929 1.00 91.31 124 VAL A C 1
ATOM 1013 O O . VAL A 1 124 ? -14.721 -5.720 17.382 1.00 91.31 124 VAL A O 1
ATOM 1016 N N . ALA A 1 125 ? -13.738 -3.718 17.596 1.00 91.81 125 ALA A N 1
ATOM 1017 C CA . ALA A 1 125 ? -14.391 -3.314 18.825 1.00 91.81 125 ALA A CA 1
ATOM 1018 C C . ALA A 1 125 ? -14.707 -1.819 18.758 1.00 91.81 125 ALA A C 1
ATOM 1020 O O . ALA A 1 125 ? -14.049 -1.063 18.039 1.00 91.81 125 ALA A O 1
ATOM 1021 N N . THR A 1 126 ? -15.680 -1.383 19.549 1.00 92.00 126 THR A N 1
ATOM 1022 C CA . THR A 1 126 ? -15.961 0.039 19.748 1.00 92.00 126 THR A CA 1
ATOM 1023 C C . THR A 1 126 ? -15.281 0.517 21.030 1.00 92.00 126 THR A C 1
ATOM 1025 O O . THR A 1 126 ? -15.537 -0.014 22.109 1.00 92.00 126 THR A O 1
ATOM 1028 N N . ASP A 1 127 ? -14.422 1.532 20.925 1.00 85.81 127 ASP A N 1
ATOM 1029 C CA . ASP A 1 127 ? -13.821 2.227 22.066 1.00 85.81 127 ASP A CA 1
ATOM 1030 C C . ASP A 1 127 ? -14.373 3.654 22.141 1.00 85.81 127 ASP A C 1
ATOM 1032 O O . ASP A 1 127 ? -14.039 4.516 21.320 1.00 85.81 127 ASP A O 1
ATOM 1036 N N . ARG A 1 128 ? -15.256 3.888 23.121 1.00 85.00 128 ARG A N 1
ATOM 1037 C CA . ARG A 1 128 ? -16.076 5.101 23.290 1.00 85.00 128 ARG A CA 1
ATOM 1038 C C . ARG A 1 128 ? -16.958 5.386 22.070 1.00 85.00 128 ARG A C 1
ATOM 1040 O O . ARG A 1 128 ? -18.146 5.100 22.102 1.00 85.00 128 ARG A O 1
ATOM 1047 N N . GLN A 1 129 ? -16.374 5.941 21.013 1.00 83.38 129 GLN A N 1
ATOM 1048 C CA . GLN A 1 129 ? -17.042 6.327 19.765 1.00 83.38 129 GLN A CA 1
ATOM 1049 C C . GLN A 1 129 ? -16.268 5.893 18.512 1.00 83.38 129 GLN A C 1
ATOM 1051 O O . GLN A 1 129 ? -16.774 6.041 17.405 1.00 83.38 129 GLN A O 1
ATOM 1056 N N . ASN A 1 130 ? -15.061 5.343 18.669 1.00 87.50 130 ASN A N 1
ATOM 1057 C CA . ASN A 1 130 ? -14.204 4.973 17.550 1.00 87.50 130 ASN A CA 1
ATOM 1058 C C . ASN A 1 130 ? -14.172 3.458 17.378 1.00 87.50 130 ASN A C 1
ATOM 1060 O O . ASN A 1 130 ? -14.067 2.711 18.354 1.00 87.50 130 ASN A O 1
ATOM 1064 N N . LYS A 1 131 ? -14.213 3.006 16.126 1.00 91.88 131 LYS A N 1
ATOM 1065 C CA . LYS A 1 131 ? -13.940 1.610 15.792 1.00 91.88 131 LYS A CA 1
ATOM 1066 C C . LYS A 1 131 ? -12.440 1.359 15.891 1.00 91.88 131 LYS A C 1
ATOM 1068 O O . LYS A 1 131 ? -11.635 2.163 15.426 1.00 91.88 131 LYS A O 1
ATOM 1073 N N . VAL A 1 132 ? -12.061 0.245 16.501 1.00 92.56 132 VAL A N 1
ATOM 1074 C CA . VAL A 1 132 ? -10.666 -0.176 16.645 1.00 92.56 132 VAL A CA 1
ATOM 1075 C C . VAL A 1 132 ? -10.526 -1.649 16.282 1.00 92.56 132 VAL A C 1
ATOM 1077 O O . VAL A 1 132 ? -11.412 -2.445 16.574 1.00 92.56 132 VAL A O 1
ATOM 1080 N N . LEU A 1 133 ? -9.396 -2.031 15.695 1.00 90.06 133 LEU A N 1
ATOM 1081 C CA . LEU A 1 133 ? -8.950 -3.419 15.646 1.00 90.06 133 LEU A CA 1
ATOM 1082 C C . LEU A 1 133 ? -8.124 -3.703 16.890 1.00 90.06 133 LEU A C 1
ATOM 1084 O O . LEU A 1 133 ? -7.114 -3.045 17.136 1.00 90.06 133 LEU A O 1
ATOM 1088 N N . SER A 1 134 ? -8.562 -4.672 17.686 1.00 85.94 134 SER A N 1
ATOM 1089 C CA . SER A 1 134 ? -7.937 -4.993 18.967 1.00 85.94 134 SER A CA 1
ATOM 1090 C C . SER A 1 134 ? -7.449 -6.436 19.001 1.00 85.94 134 SER A C 1
ATOM 1092 O O . SER A 1 134 ? -8.192 -7.360 18.665 1.00 85.94 134 SER A O 1
ATOM 1094 N N . SER A 1 135 ? -6.216 -6.638 19.473 1.00 79.56 135 SER A N 1
ATOM 1095 C CA . SER A 1 135 ? -5.662 -7.955 19.806 1.00 79.56 135 SER A CA 1
ATOM 1096 C C . SER A 1 135 ? -4.724 -7.886 21.005 1.00 79.56 135 SER A C 1
ATOM 1098 O O . SER A 1 135 ? -4.118 -6.849 21.272 1.00 79.56 135 SER A O 1
ATOM 1100 N N . ALA A 1 136 ? -4.546 -9.010 21.703 1.00 71.94 136 ALA A N 1
ATOM 1101 C CA . ALA A 1 136 ? -3.638 -9.083 22.848 1.00 71.94 136 ALA A CA 1
ATOM 1102 C C . ALA A 1 136 ? -2.167 -8.794 22.480 1.00 71.94 136 ALA A C 1
ATOM 1104 O O . ALA A 1 136 ? -1.403 -8.368 23.338 1.00 71.94 136 ALA A O 1
ATOM 1105 N N . ARG A 1 137 ? -1.765 -9.020 21.219 1.00 66.62 137 ARG A N 1
ATOM 1106 C CA . ARG A 1 137 ? -0.363 -8.932 20.775 1.00 66.62 137 ARG A CA 1
ATOM 1107 C C . ARG A 1 137 ? -0.001 -7.602 20.110 1.00 66.62 137 ARG A C 1
ATOM 1109 O O . ARG A 1 137 ? 1.131 -7.159 20.244 1.00 66.62 137 ARG A O 1
ATOM 1116 N N . VAL A 1 138 ? -0.936 -6.990 19.382 1.00 64.75 138 VAL A N 1
ATOM 1117 C CA . VAL A 1 138 ? -0.710 -5.751 18.602 1.00 64.75 138 VAL A CA 1
ATOM 1118 C C . VAL A 1 138 ? -1.290 -4.521 19.314 1.00 64.75 138 VAL A C 1
ATOM 1120 O O . VAL A 1 138 ? -1.001 -3.388 18.946 1.00 64.75 138 VAL A O 1
ATOM 1123 N N . GLY A 1 139 ? -2.090 -4.724 20.365 1.00 80.06 139 GLY A N 1
ATOM 1124 C CA . GLY A 1 139 ? -2.797 -3.644 21.040 1.00 80.06 139 GLY A CA 1
ATOM 1125 C C . GLY A 1 139 ? -4.021 -3.200 20.242 1.00 80.06 139 GLY A C 1
ATOM 1126 O O . GLY A 1 139 ? -4.756 -4.037 19.713 1.00 80.06 139 GLY A O 1
ATOM 1127 N N . ARG A 1 140 ? -4.262 -1.887 20.193 1.00 88.56 140 ARG A N 1
ATOM 1128 C CA . ARG A 1 140 ? -5.426 -1.271 19.542 1.00 88.56 140 ARG A CA 1
ATOM 1129 C C . ARG A 1 140 ? -4.982 -0.420 18.356 1.00 88.56 140 ARG A C 1
ATOM 1131 O O . ARG A 1 140 ? -4.190 0.499 18.530 1.00 88.56 140 ARG A O 1
ATOM 1138 N N . LEU A 1 141 ? -5.545 -0.685 17.183 1.00 89.81 141 LEU A N 1
ATOM 1139 C CA . LEU A 1 141 ? -5.389 0.129 15.979 1.00 89.81 141 LEU A CA 1
ATOM 1140 C C . LEU A 1 141 ? -6.712 0.825 15.684 1.00 89.81 141 LEU A C 1
ATOM 1142 O O . LEU A 1 141 ? -7.716 0.158 15.457 1.00 89.81 141 LEU A O 1
ATOM 1146 N N . SER A 1 142 ? -6.731 2.157 15.692 1.00 91.81 142 SER A N 1
ATOM 1147 C CA . SER A 1 142 ? -7.942 2.898 15.317 1.00 91.81 142 SER A CA 1
ATOM 1148 C C . SER A 1 142 ? -8.263 2.673 13.843 1.00 91.81 142 SER A C 1
ATOM 1150 O O . SER A 1 142 ? -7.373 2.775 12.999 1.00 91.81 142 SER A O 1
ATOM 1152 N N . LEU A 1 143 ? -9.521 2.352 13.547 1.00 92.00 143 LEU A N 1
ATOM 1153 C CA . LEU A 1 143 ? -10.020 2.217 12.186 1.00 92.00 143 LEU A CA 1
ATOM 1154 C C . LEU A 1 143 ? -10.442 3.592 11.657 1.00 92.00 143 LEU A C 1
ATOM 1156 O O . LEU A 1 143 ? -11.152 4.317 12.360 1.00 92.00 143 LEU A O 1
ATOM 1160 N N . PRO A 1 144 ? -10.042 3.958 10.433 1.00 92.75 144 PRO A N 1
ATOM 1161 C CA . PRO A 1 144 ? -10.497 5.188 9.816 1.00 92.75 144 PRO A CA 1
ATOM 1162 C C . PRO A 1 144 ? -11.973 5.061 9.355 1.00 92.75 144 PRO A C 1
ATOM 1164 O O . PRO A 1 144 ? -12.488 3.941 9.239 1.00 92.75 144 PRO A O 1
ATOM 1167 N N . PRO A 1 145 ? -12.691 6.182 9.136 1.00 91.75 145 PRO A N 1
ATOM 1168 C CA . PRO A 1 145 ? -14.140 6.203 8.880 1.00 91.75 145 PRO A CA 1
ATOM 1169 C C . PRO A 1 145 ? -14.661 5.277 7.769 1.00 91.75 145 PRO A C 1
ATOM 1171 O O . PRO A 1 145 ? -15.701 4.644 7.930 1.00 91.75 145 PRO A O 1
ATOM 1174 N N . SER A 1 146 ? -13.955 5.140 6.657 1.00 91.12 146 SER A N 1
ATOM 1175 C CA . SER A 1 146 ? -14.257 4.233 5.541 1.00 91.12 146 SER A CA 1
ATOM 1176 C C . SER A 1 146 ? -14.276 2.760 5.948 1.00 91.12 146 SER A C 1
ATOM 1178 O O . SER A 1 146 ? -14.969 1.964 5.317 1.00 91.12 146 SER A O 1
ATOM 1180 N N . LEU A 1 147 ? -13.593 2.391 7.037 1.00 91.38 147 LEU A N 1
ATOM 1181 C CA . LEU A 1 147 ? -13.595 1.042 7.611 1.00 91.38 147 LEU A CA 1
ATOM 1182 C C . LEU A 1 147 ? -14.590 0.894 8.778 1.00 91.38 147 LEU A C 1
ATOM 1184 O O . LEU A 1 147 ? -14.626 -0.144 9.434 1.00 91.38 147 LEU A O 1
ATOM 1188 N N . SER A 1 148 ? -15.436 1.898 9.036 1.00 89.81 148 SER A N 1
ATOM 1189 C CA . SER A 1 148 ? -16.446 1.852 10.109 1.00 89.81 148 SER A CA 1
ATOM 1190 C C . SER A 1 148 ? -17.604 0.884 9.846 1.00 89.81 148 SER A C 1
ATOM 1192 O O . SER A 1 148 ? -18.364 0.576 10.762 1.00 89.81 148 SER A O 1
ATOM 1194 N N . HIS A 1 149 ? -17.725 0.386 8.613 1.00 91.69 149 HIS A N 1
ATOM 1195 C CA . HIS A 1 149 ? -18.760 -0.560 8.206 1.00 91.69 149 HIS A CA 1
ATOM 1196 C C . H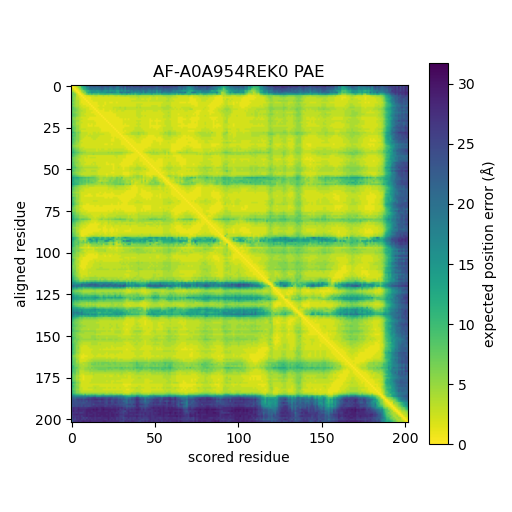IS A 1 149 ? -18.573 -1.966 8.804 1.00 91.69 149 HIS A C 1
ATOM 1198 O O . HIS A 1 149 ? -19.514 -2.758 8.779 1.00 91.69 149 HIS A O 1
ATOM 1204 N N . PHE A 1 150 ? -17.392 -2.292 9.340 1.00 91.81 150 PHE A N 1
ATOM 1205 C CA . PHE A 1 150 ? -17.183 -3.563 10.027 1.00 91.81 150 PHE A CA 1
ATOM 1206 C C . PHE A 1 150 ? -17.907 -3.599 11.383 1.00 91.81 150 PHE A C 1
ATOM 1208 O O . PHE A 1 150 ? -17.844 -2.660 12.183 1.00 91.81 150 PHE A O 1
ATOM 1215 N N . ALA A 1 151 ? -18.586 -4.713 11.650 1.00 92.19 151 ALA A N 1
ATOM 1216 C CA . ALA A 1 151 ? -19.355 -4.929 12.869 1.00 92.19 151 ALA A CA 1
ATOM 1217 C C . ALA A 1 151 ? -18.453 -5.269 14.064 1.00 92.19 151 ALA A C 1
ATOM 1219 O O . ALA A 1 151 ? -17.378 -5.842 13.907 1.00 92.19 151 ALA A O 1
ATOM 1220 N N . ASP A 1 152 ? -18.909 -4.980 15.285 1.00 91.75 152 ASP A N 1
ATOM 1221 C CA . ASP A 1 152 ? -18.178 -5.398 16.487 1.00 91.75 152 ASP A CA 1
ATOM 1222 C C . ASP A 1 152 ? -18.079 -6.926 16.577 1.00 91.75 152 ASP A C 1
ATOM 1224 O O . ASP A 1 152 ? -19.009 -7.657 16.241 1.00 91.75 152 ASP A O 1
ATOM 1228 N N . GLY A 1 153 ? -16.920 -7.412 17.019 1.00 90.62 153 GLY A N 1
ATOM 1229 C CA . GLY A 1 153 ? -16.578 -8.831 17.047 1.00 90.62 153 GLY A CA 1
ATOM 1230 C C . GLY A 1 153 ? -16.144 -9.405 15.695 1.00 90.62 153 GLY A C 1
ATOM 1231 O O . GLY A 1 153 ? -15.627 -10.523 15.673 1.00 90.62 153 GLY A O 1
ATOM 1232 N N . GLN A 1 154 ? -16.295 -8.658 14.595 1.00 90.62 154 GLN A N 1
ATOM 1233 C CA . GLN A 1 154 ? -15.881 -9.102 13.269 1.00 90.62 154 GLN A CA 1
ATOM 1234 C C . GLN A 1 154 ? -14.358 -9.176 13.172 1.00 90.62 154 GLN A C 1
ATOM 1236 O O . GLN A 1 154 ? -13.641 -8.250 13.554 1.00 90.62 154 GLN A O 1
ATOM 1241 N N . GLU A 1 155 ? -13.861 -10.289 12.646 1.00 90.06 155 GLU A N 1
ATOM 1242 C CA . GLU A 1 155 ? -12.458 -10.427 12.271 1.00 90.06 155 GLU A CA 1
ATOM 1243 C C . GLU A 1 155 ? -12.243 -9.772 10.910 1.00 90.06 155 GLU A C 1
ATOM 1245 O O . GLU A 1 155 ? -13.023 -9.983 9.978 1.00 90.06 155 GLU A O 1
ATOM 1250 N N . VAL A 1 156 ? -11.184 -8.978 10.801 1.00 89.56 156 VAL A N 1
ATOM 1251 C CA . VAL A 1 156 ? -10.835 -8.256 9.577 1.00 89.56 156 VAL A CA 1
ATOM 1252 C C . VAL A 1 156 ? -9.500 -8.781 9.071 1.00 89.56 156 VAL A C 1
ATOM 1254 O O . VAL A 1 156 ? -8.566 -9.006 9.836 1.00 89.56 156 VAL A O 1
ATOM 1257 N N . GLN A 1 157 ? -9.410 -8.987 7.767 1.00 91.38 157 GLN A N 1
ATOM 1258 C CA . GLN A 1 157 ? -8.215 -9.450 7.080 1.00 91.38 157 GLN A CA 1
ATOM 1259 C C . GLN A 1 157 ? -7.713 -8.365 6.137 1.00 91.38 157 GLN A C 1
ATOM 1261 O O . GLN A 1 157 ? -8.483 -7.537 5.652 1.00 91.38 157 GLN A O 1
ATOM 1266 N N . LEU A 1 158 ? -6.413 -8.377 5.871 1.00 92.62 158 LEU A N 1
ATOM 1267 C CA . LEU A 1 158 ? -5.804 -7.539 4.852 1.00 92.62 158 LEU A CA 1
ATOM 1268 C C . LEU A 1 158 ? -5.689 -8.359 3.573 1.00 92.62 158 LEU A C 1
ATOM 1270 O O . LEU A 1 158 ? -4.932 -9.329 3.518 1.00 92.62 158 LEU A O 1
ATOM 1274 N N . ALA A 1 159 ? -6.472 -7.984 2.569 1.00 94.69 159 ALA A N 1
ATOM 1275 C CA . ALA A 1 159 ? -6.396 -8.571 1.245 1.00 94.69 159 ALA A CA 1
ATOM 1276 C C . ALA A 1 159 ? -5.085 -8.152 0.576 1.00 94.69 159 ALA A C 1
ATOM 1278 O O . ALA A 1 159 ? -4.691 -6.981 0.627 1.00 94.69 159 ALA A O 1
ATOM 1279 N N . MET A 1 160 ? -4.434 -9.112 -0.065 1.00 95.88 160 MET A N 1
ATOM 1280 C CA . MET A 1 160 ? -3.177 -8.921 -0.778 1.00 95.88 160 MET A CA 1
ATOM 1281 C C . MET A 1 160 ? -3.180 -9.687 -2.097 1.00 95.88 160 MET A C 1
ATOM 1283 O O . MET A 1 160 ? -4.037 -10.540 -2.339 1.00 95.88 160 MET A O 1
ATOM 1287 N N . ARG A 1 161 ? -2.205 -9.371 -2.942 1.00 95.88 161 ARG A N 1
ATOM 1288 C CA . ARG A 1 161 ? -1.960 -10.016 -4.227 1.00 95.88 161 ARG A CA 1
ATOM 1289 C C . ARG A 1 161 ? -0.476 -10.292 -4.411 1.00 95.88 161 ARG A C 1
ATOM 1291 O O . ARG A 1 161 ? 0.311 -9.358 -4.353 1.00 95.88 161 ARG A O 1
ATOM 1298 N N . GLU A 1 162 ? -0.111 -11.538 -4.660 1.00 97.00 162 GLU A N 1
ATOM 1299 C CA . GLU A 1 162 ? 1.249 -11.950 -5.000 1.00 97.00 162 GLU A CA 1
ATOM 1300 C C . GLU A 1 162 ? 1.400 -12.007 -6.518 1.00 97.00 162 GLU A C 1
ATOM 1302 O O . GLU A 1 162 ? 0.536 -12.533 -7.230 1.00 97.00 162 GLU A O 1
ATOM 1307 N N . TYR A 1 163 ? 2.521 -11.488 -7.009 1.00 96.31 163 TYR A N 1
ATOM 1308 C CA . TYR A 1 163 ? 2.902 -11.532 -8.412 1.00 96.31 163 TYR A CA 1
ATOM 1309 C C . TYR A 1 163 ? 4.045 -12.520 -8.574 1.00 96.31 163 TYR A C 1
ATOM 1311 O O . TYR A 1 163 ? 5.132 -12.367 -8.011 1.00 96.31 163 TYR A O 1
ATOM 1319 N N . ILE A 1 164 ? 3.775 -13.553 -9.362 1.00 96.62 164 ILE A N 1
ATOM 1320 C CA . ILE A 1 164 ? 4.712 -14.630 -9.640 1.00 96.62 164 ILE A CA 1
ATOM 1321 C C . ILE A 1 164 ? 5.344 -14.358 -11.000 1.00 96.62 164 ILE A C 1
ATOM 1323 O O . ILE A 1 164 ? 4.654 -14.070 -11.981 1.00 96.62 164 ILE A O 1
ATOM 1327 N N . GLY A 1 165 ? 6.665 -14.458 -11.053 1.00 95.12 165 GLY A N 1
ATOM 1328 C CA . GLY A 1 165 ? 7.504 -14.262 -12.232 1.00 95.12 165 GLY A CA 1
ATOM 1329 C C . GLY A 1 165 ? 8.474 -15.427 -12.385 1.00 95.12 165 GLY A C 1
ATOM 1330 O O . GLY A 1 165 ? 8.472 -16.353 -11.577 1.00 95.12 165 GLY A O 1
ATOM 1331 N N . VAL A 1 166 ? 9.309 -15.395 -13.424 1.00 94.69 166 VAL A N 1
ATOM 1332 C CA . VAL A 1 166 ? 10.384 -16.382 -13.608 1.00 94.69 166 VAL A CA 1
ATOM 1333 C C . VAL A 1 166 ? 11.711 -15.740 -13.227 1.00 94.69 166 VAL A C 1
ATOM 1335 O O . VAL A 1 166 ? 12.107 -14.751 -13.840 1.00 94.69 166 VAL A O 1
ATOM 1338 N N . CYS A 1 167 ? 12.405 -16.326 -12.253 1.00 91.94 167 CYS A N 1
ATOM 1339 C CA . CYS A 1 167 ? 13.750 -15.932 -11.846 1.00 91.94 167 CYS A CA 1
ATOM 1340 C C . CYS A 1 167 ? 14.729 -16.140 -13.018 1.00 91.94 167 CYS A C 1
ATOM 1342 O O . CYS A 1 167 ? 14.964 -17.296 -13.395 1.00 91.94 167 CYS A O 1
ATOM 1344 N N . PRO A 1 168 ? 15.340 -15.087 -13.594 1.00 89.88 168 PRO A N 1
ATOM 1345 C CA . PRO A 1 168 ? 16.190 -15.233 -14.779 1.00 89.88 168 PRO A CA 1
ATOM 1346 C C . PRO A 1 168 ? 17.387 -16.167 -14.566 1.00 89.88 168 PRO A C 1
ATOM 1348 O O . PRO A 1 168 ? 17.803 -16.864 -15.485 1.00 89.88 168 PRO A O 1
ATOM 1351 N N . GLN A 1 169 ? 17.930 -16.211 -13.347 1.00 93.62 169 GLN A N 1
ATOM 1352 C CA . GLN A 1 169 ? 19.122 -16.993 -13.016 1.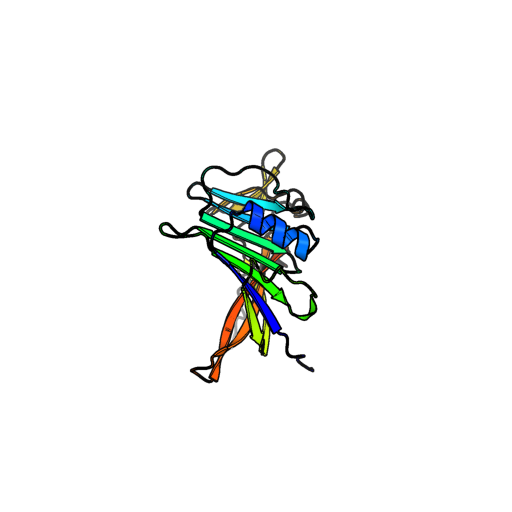00 93.62 169 GLN A CA 1
ATOM 1353 C C . GLN A 1 169 ? 18.822 -18.481 -12.796 1.00 93.62 169 GLN A C 1
ATOM 1355 O O . GLN A 1 169 ? 19.721 -19.305 -12.941 1.00 93.62 169 GLN A O 1
ATOM 1360 N N . ARG A 1 170 ? 17.588 -18.835 -12.410 1.00 93.31 170 ARG A N 1
ATOM 1361 C CA . ARG A 1 170 ? 17.216 -20.214 -12.028 1.00 93.31 170 ARG A CA 1
ATOM 1362 C C . ARG A 1 170 ? 16.175 -20.847 -12.946 1.00 93.31 170 ARG A C 1
ATOM 1364 O O . ARG A 1 170 ? 15.974 -22.054 -12.876 1.00 93.31 170 ARG A O 1
ATOM 1371 N N . GLY A 1 171 ? 15.472 -20.050 -13.752 1.00 94.25 171 GLY A N 1
ATOM 1372 C CA . GLY A 1 171 ? 14.330 -20.505 -14.549 1.00 94.25 171 GLY A CA 1
ATOM 1373 C C . GLY A 1 171 ? 13.140 -20.987 -13.708 1.00 94.25 171 GLY A C 1
ATOM 1374 O O . GLY A 1 171 ? 12.247 -21.644 -14.235 1.00 94.25 171 GLY A O 1
ATOM 1375 N N . GLN A 1 172 ? 13.130 -20.699 -12.403 1.00 95.94 172 GLN A N 1
ATOM 1376 C CA . GLN A 1 172 ? 12.088 -21.121 -11.466 1.00 95.94 172 GLN A CA 1
ATOM 1377 C C . GLN A 1 172 ? 11.045 -20.020 -11.287 1.00 95.94 172 GLN A C 1
ATOM 1379 O O . GLN A 1 172 ? 11.375 -18.835 -11.344 1.00 95.94 172 GLN A O 1
ATOM 1384 N N . ALA A 1 173 ? 9.793 -20.421 -11.060 1.00 95.81 173 ALA A N 1
ATOM 1385 C CA . ALA A 1 173 ? 8.741 -19.493 -10.675 1.00 95.81 173 ALA A CA 1
ATOM 1386 C C . ALA A 1 173 ? 8.951 -19.036 -9.223 1.00 95.81 173 ALA A C 1
ATOM 1388 O O . ALA A 1 173 ? 9.156 -19.870 -8.341 1.00 95.81 173 ALA A O 1
ATOM 1389 N N . GLU A 1 174 ? 8.882 -17.732 -8.978 1.00 96.19 174 GLU A N 1
ATOM 1390 C CA . GLU A 1 174 ? 8.986 -17.146 -7.640 1.00 96.19 174 GLU A CA 1
ATOM 1391 C C . GLU A 1 174 ? 8.033 -15.961 -7.485 1.00 96.19 174 GLU A C 1
ATOM 1393 O O . GLU A 1 174 ? 7.724 -15.273 -8.462 1.00 96.19 174 GLU A O 1
ATOM 1398 N N . VAL A 1 175 ? 7.572 -15.725 -6.255 1.00 96.31 175 VAL A N 1
ATOM 1399 C CA . VAL A 1 175 ? 6.904 -14.470 -5.896 1.00 96.31 175 VAL A CA 1
ATOM 1400 C C . VAL A 1 175 ? 7.976 -13.388 -5.872 1.00 96.31 175 VAL A C 1
ATOM 1402 O O . VAL A 1 175 ? 8.889 -13.447 -5.051 1.00 96.31 175 VAL A O 1
ATOM 1405 N N . PHE A 1 176 ? 7.888 -12.428 -6.788 1.00 96.06 176 PHE A N 1
ATOM 1406 C CA . PHE A 1 176 ? 8.850 -11.324 -6.851 1.00 96.06 176 PHE A CA 1
ATOM 1407 C C . PHE A 1 176 ? 8.308 -10.039 -6.227 1.00 96.06 176 PHE A C 1
ATOM 1409 O O . PHE A 1 176 ? 9.086 -9.157 -5.875 1.00 96.06 176 PHE A O 1
ATOM 1416 N N . GLU A 1 177 ? 6.986 -9.921 -6.109 1.00 96.56 177 GLU A N 1
ATOM 1417 C CA . GLU A 1 177 ? 6.330 -8.764 -5.515 1.00 96.56 177 GLU A CA 1
ATOM 1418 C C . GLU A 1 177 ? 4.985 -9.172 -4.909 1.00 96.56 177 GLU A C 1
ATOM 1420 O O . GLU A 1 177 ? 4.342 -10.129 -5.342 1.00 96.56 177 GLU A O 1
ATOM 1425 N N . GLU A 1 178 ? 4.544 -8.408 -3.922 1.00 96.75 178 GLU A N 1
ATOM 1426 C CA . GLU A 1 178 ? 3.221 -8.485 -3.317 1.00 96.75 178 GLU A CA 1
ATOM 1427 C C . GLU A 1 178 ? 2.557 -7.110 -3.408 1.00 96.75 178 GLU A C 1
ATOM 1429 O O . GLU A 1 178 ? 3.237 -6.106 -3.549 1.00 96.75 178 GLU A O 1
ATOM 1434 N N . ARG A 1 179 ? 1.235 -7.005 -3.317 1.00 96.06 179 ARG A N 1
ATOM 1435 C CA . ARG A 1 179 ? 0.541 -5.730 -3.146 1.00 96.06 179 ARG A CA 1
ATOM 1436 C C . ARG A 1 179 ? -0.592 -5.834 -2.142 1.00 96.06 179 ARG A C 1
ATOM 1438 O O . ARG A 1 179 ? -1.355 -6.792 -2.188 1.00 96.06 179 ARG A O 1
ATOM 1445 N N . LEU A 1 180 ? -0.756 -4.825 -1.290 1.00 96.75 180 LEU A N 1
ATOM 1446 C CA . LEU A 1 180 ? -1.945 -4.701 -0.441 1.00 96.75 180 LEU A CA 1
ATOM 1447 C C . LEU A 1 180 ? -3.123 -4.150 -1.249 1.00 96.75 180 LEU A C 1
ATOM 1449 O O . LEU A 1 180 ? -2.955 -3.248 -2.065 1.00 96.75 180 LEU A O 1
ATOM 1453 N N . LEU A 1 181 ? -4.323 -4.681 -1.020 1.00 95.81 181 LEU A N 1
ATOM 1454 C CA . LEU A 1 181 ? -5.520 -4.308 -1.785 1.00 95.81 181 LEU A CA 1
ATOM 1455 C C . LEU A 1 181 ? -6.551 -3.550 -0.947 1.00 95.81 181 LEU A C 1
ATOM 1457 O O . LEU A 1 181 ? -7.249 -2.677 -1.464 1.00 95.81 181 LEU A O 1
ATOM 1461 N N . GLY A 1 182 ? -6.666 -3.885 0.338 1.00 94.75 182 GLY A N 1
ATOM 1462 C CA . GLY A 1 182 ? -7.697 -3.342 1.215 1.00 94.75 182 GLY A CA 1
ATOM 1463 C C . GLY A 1 182 ? -8.000 -4.256 2.394 1.00 94.75 182 GLY A C 1
ATOM 1464 O O . GLY A 1 182 ? -7.438 -5.341 2.522 1.00 94.75 182 GLY A O 1
ATOM 1465 N N . PHE A 1 183 ? -8.914 -3.817 3.250 1.00 93.06 183 PHE A N 1
ATOM 1466 C CA . PHE A 1 183 ? -9.414 -4.612 4.366 1.00 93.06 183 PHE A CA 1
ATOM 1467 C C . PHE A 1 183 ? -10.698 -5.329 3.954 1.00 93.06 183 PHE A C 1
ATOM 1469 O O . PHE A 1 183 ? -11.553 -4.738 3.296 1.00 93.06 183 PHE A O 1
ATOM 1476 N N . ILE A 1 184 ? -10.839 -6.588 4.356 1.00 92.75 184 ILE A N 1
ATOM 1477 C CA . ILE A 1 184 ? -12.012 -7.421 4.083 1.00 92.75 184 ILE A CA 1
ATOM 1478 C C . ILE A 1 184 ? -12.479 -8.117 5.359 1.00 92.75 184 ILE A C 1
ATOM 1480 O O . ILE A 1 184 ? -11.708 -8.324 6.296 1.00 92.75 184 ILE A O 1
ATOM 1484 N N . ALA A 1 185 ? -13.747 -8.507 5.391 1.00 90.38 185 ALA A N 1
ATOM 1485 C CA . ALA A 1 185 ? -14.269 -9.372 6.436 1.00 90.38 185 ALA A CA 1
ATOM 1486 C C . ALA A 1 185 ? -13.619 -10.763 6.360 1.00 90.38 185 ALA A C 1
ATOM 1488 O O . ALA A 1 185 ? -13.494 -11.327 5.276 1.00 90.38 185 ALA A O 1
ATOM 1489 N N . SER A 1 186 ? -13.263 -11.342 7.506 1.00 86.94 186 SER A N 1
ATOM 1490 C CA . SER A 1 186 ? -12.952 -12.769 7.592 1.00 86.94 186 SER A CA 1
ATOM 1491 C C . SER A 1 186 ? -14.241 -13.564 7.370 1.00 86.94 186 SER A C 1
ATOM 1493 O O . SER A 1 186 ? -15.195 -13.441 8.144 1.00 86.94 186 SER A O 1
ATOM 1495 N N . GLU A 1 187 ? -14.299 -14.367 6.312 1.00 78.06 187 GLU A N 1
ATOM 1496 C CA . GLU A 1 187 ? -15.397 -15.312 6.114 1.00 78.06 187 GLU A CA 1
ATOM 1497 C C . GLU A 1 187 ? -15.240 -16.479 7.089 1.00 78.06 187 GLU A C 1
ATOM 1499 O O . GLU A 1 187 ? -14.401 -17.342 6.861 1.00 78.06 187 GLU A O 1
ATOM 1504 N N . GLY A 1 188 ? -16.043 -16.489 8.159 1.00 59.53 188 GLY A N 1
ATOM 1505 C CA . GLY A 1 188 ? -16.264 -17.635 9.047 1.00 59.53 188 GLY A CA 1
ATOM 1506 C C . GLY A 1 188 ? -15.013 -18.182 9.744 1.00 59.53 188 GLY A C 1
ATOM 1507 O O . GLY A 1 188 ? -14.102 -18.731 9.134 1.00 59.53 188 GLY A O 1
ATOM 1508 N N . THR A 1 189 ? -14.990 -18.128 11.073 1.00 45.62 189 THR A N 1
ATOM 1509 C CA . THR A 1 189 ? -13.979 -18.827 11.872 1.00 45.62 189 THR A CA 1
ATOM 1510 C C . THR A 1 189 ? -13.917 -20.298 11.442 1.00 45.62 189 THR A C 1
ATOM 1512 O O . THR A 1 189 ? -14.921 -21.006 11.527 1.00 45.62 189 THR A O 1
ATOM 1515 N N . ILE A 1 190 ? -12.752 -20.775 10.985 1.00 46.62 190 ILE A N 1
ATOM 1516 C CA . ILE A 1 190 ? -12.507 -22.217 10.895 1.00 46.62 190 ILE A CA 1
ATOM 1517 C C . ILE A 1 190 ? -12.602 -22.726 12.332 1.00 46.62 190 ILE A C 1
ATOM 1519 O O . ILE A 1 190 ? -11.716 -22.477 13.150 1.00 46.62 190 ILE A O 1
ATOM 1523 N N . ASP A 1 191 ? -13.713 -23.377 12.662 1.00 42.97 191 ASP A N 1
ATOM 1524 C CA . ASP A 1 191 ? -13.932 -23.975 13.971 1.00 42.97 191 ASP A CA 1
ATOM 1525 C C . ASP A 1 191 ? -13.037 -25.212 14.118 1.00 42.97 191 ASP A C 1
ATOM 1527 O O . ASP A 1 191 ? -13.443 -26.350 13.884 1.00 42.97 191 ASP A O 1
ATOM 1531 N N . LEU A 1 192 ? -11.784 -24.976 14.511 1.00 49.03 192 LEU A N 1
ATOM 1532 C CA . LEU A 1 192 ? -10.801 -26.020 14.799 1.00 49.03 192 LEU A CA 1
ATOM 1533 C C . LEU A 1 192 ? -11.198 -26.891 16.010 1.00 49.03 192 LEU A C 1
ATOM 1535 O O . LEU A 1 192 ? -10.516 -27.878 16.294 1.00 49.03 192 LEU A O 1
ATOM 1539 N N . SER A 1 193 ? -12.281 -26.559 16.732 1.00 47.31 193 SER A N 1
ATOM 1540 C CA . SER A 1 193 ? -12.802 -27.391 17.822 1.00 47.31 193 SER A CA 1
ATOM 1541 C C . SER A 1 193 ? -13.622 -28.586 17.322 1.00 47.31 193 SER A C 1
ATOM 1543 O O . SER A 1 193 ? -13.757 -29.580 18.043 1.00 47.31 193 SER A O 1
ATOM 1545 N N . LYS A 1 194 ? -14.061 -28.577 16.054 1.00 42.69 194 LYS A N 1
ATOM 1546 C CA . LYS A 1 194 ? -14.613 -29.760 15.382 1.00 42.69 194 LYS A CA 1
ATOM 1547 C C . LYS A 1 194 ?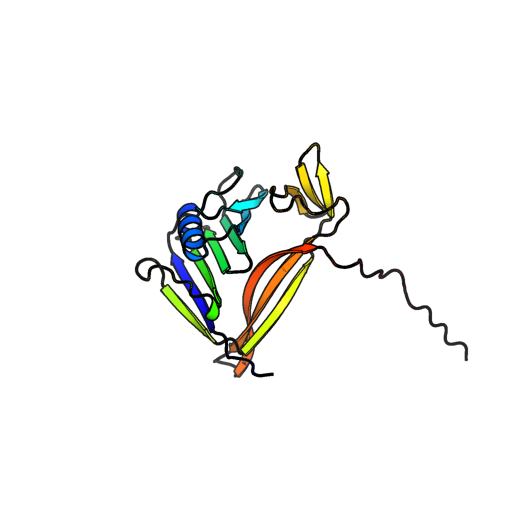 -13.487 -30.692 14.933 1.00 42.69 194 LYS A C 1
ATOM 1549 O O . LYS A 1 194 ? -13.224 -30.870 13.749 1.00 42.69 194 LYS A O 1
ATOM 1554 N N . LYS A 1 195 ? -12.819 -31.330 15.898 1.00 45.84 195 LYS A N 1
ATOM 1555 C CA . LYS A 1 195 ? -12.111 -32.587 15.628 1.00 45.84 195 LYS A CA 1
ATOM 1556 C C . LYS A 1 195 ? -13.160 -33.613 15.224 1.00 45.84 195 LYS A C 1
ATOM 1558 O O . LYS A 1 195 ? -13.933 -34.051 16.077 1.00 45.84 195 LYS A O 1
ATOM 1563 N N . ASP A 1 196 ? -13.156 -34.006 13.956 1.00 45.78 196 ASP A N 1
ATOM 1564 C CA . ASP A 1 196 ? -13.848 -35.200 13.483 1.00 45.78 196 ASP A CA 1
ATOM 1565 C C . ASP A 1 196 ? -13.373 -36.398 14.318 1.00 45.78 196 ASP A C 1
ATOM 1567 O O . ASP A 1 196 ? -12.314 -36.988 14.102 1.00 45.78 196 ASP A O 1
ATOM 1571 N N . ARG A 1 197 ? -14.146 -36.738 15.351 1.00 47.16 197 ARG A N 1
ATOM 1572 C CA . ARG A 1 197 ? -14.050 -38.016 16.050 1.00 47.16 197 ARG A CA 1
ATOM 1573 C C . ARG A 1 197 ? -14.808 -39.046 15.219 1.00 47.16 197 ARG A C 1
ATOM 1575 O O . ARG A 1 197 ? -15.795 -39.617 15.678 1.00 47.16 197 ARG A O 1
ATOM 1582 N N . THR A 1 198 ? -14.3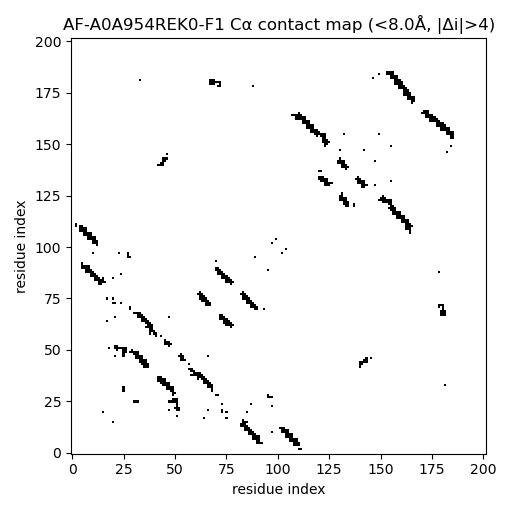33 -39.324 14.008 1.00 43.31 198 THR A N 1
ATOM 1583 C CA . THR A 1 198 ? -14.681 -40.568 13.320 1.00 43.31 198 THR A CA 1
ATOM 1584 C C . THR A 1 198 ? -14.024 -41.711 14.081 1.00 43.31 198 THR A C 1
ATOM 1586 O O . THR A 1 198 ? -12.870 -42.076 13.873 1.00 43.31 198 THR A O 1
ATOM 1589 N N . THR A 1 199 ? -14.770 -42.243 15.043 1.00 44.09 199 THR A N 1
ATOM 1590 C CA . THR A 1 199 ? -14.460 -43.494 15.722 1.00 44.09 199 THR A CA 1
ATOM 1591 C C . THR A 1 199 ? -14.678 -44.620 14.717 1.00 44.09 199 THR A C 1
ATOM 1593 O O . THR A 1 199 ? -15.804 -45.039 14.467 1.00 44.09 199 THR A O 1
ATOM 1596 N N . HIS A 1 200 ? -13.598 -45.122 14.119 1.00 44.75 200 HIS A N 1
ATOM 1597 C CA . HIS A 1 200 ? -13.621 -46.430 13.475 1.00 44.75 200 HIS A CA 1
ATOM 1598 C C . HIS A 1 200 ? -13.719 -47.501 14.562 1.00 44.75 200 HIS A C 1
ATOM 1600 O O . HIS A 1 200 ? -12.716 -47.904 15.148 1.00 44.75 200 HIS A O 1
ATOM 1606 N N . LYS A 1 201 ? -14.944 -47.953 14.843 1.00 47.69 201 LYS A N 1
ATOM 1607 C CA . LYS A 1 201 ? -15.152 -49.281 15.417 1.00 47.69 201 LYS A CA 1
ATOM 1608 C C . LYS A 1 201 ? -14.992 -50.295 14.282 1.00 47.69 201 LYS A C 1
ATOM 1610 O O . LYS A 1 201 ? -15.758 -50.253 13.322 1.00 47.69 201 LYS A O 1
ATOM 1615 N N . ARG A 1 202 ? -13.965 -51.135 14.383 1.00 56.72 202 ARG A N 1
ATOM 1616 C CA . ARG A 1 202 ? -13.949 -52.465 13.770 1.00 56.72 202 ARG A CA 1
ATOM 1617 C C . ARG A 1 202 ? -14.496 -53.458 14.781 1.00 56.72 202 ARG A C 1
ATOM 1619 O O . ARG A 1 202 ? -14.267 -53.214 15.988 1.00 56.72 202 ARG A O 1
#

Nearest PDB structures (foldseek):
  8s9x-assembly1_B  TM=8.360E-01  e=4.228E-14  Synechocystis sp. PCC 6803
  8s9v-assembly1_B  TM=8.390E-01  e=4.935E-14  Synechocystis sp. PCC 6803
  2z6k-assembly1_A  TM=2.263E-01  e=2.940E+00  Homo sapiens

Mean predicted aligned error: 6.95 Å

Solvent-accessible surface area (backbone atoms only — not comparable to full-atom values): 11449 Å² total; per-residue (Å²): 131,86,77,73,77,44,37,38,38,40,32,37,36,69,60,63,52,72,67,56,51,39,32,54,50,13,64,48,68,61,45,59,30,45,28,44,40,34,27,98,80,45,66,42,52,27,41,25,42,46,78,31,54,65,52,83,85,80,67,77,70,65,39,37,36,39,37,24,23,85,73,35,32,38,38,40,36,46,54,96,74,71,65,25,42,37,41,36,41,34,53,60,90,69,80,66,70,77,59,71,88,71,30,50,80,44,81,42,68,33,78,45,76,46,83,48,67,44,76,43,83,26,28,29,37,77,58,98,86,42,44,24,38,38,28,98,87,80,43,72,33,57,50,40,78,91,59,57,84,65,51,73,70,39,42,40,22,36,33,31,36,36,35,24,25,65,40,87,92,74,74,40,80,40,76,79,47,72,41,54,33,46,77,41,77,56,80,68,83,80,65,78,83,70,65,83,78,78,74,81,80,127

Secondary structure (DSSP, 8-state):
-----EEEEEEEEES--HHHHHHHHHHHH-S-EEEEEE-SS-EEEEEE-TT-PBPS--SS--SEEEEE-SSEEEEEE--SSS--EEEEEEEGGG-----TTT-EEEEEEESEEEEEEEEEEEEEEEETTEEEEEETTTEEEEPPGGGTTSPTT-EEEEEEEEEEEE-TTT--EEEEEEEEEEEEE--S---TT---------

pLDDT: mean 88.01, std 14.49, range [40.31, 98.5]

Foldseek 3Di:
DPPPWKKKKKKKFWQDDPLRQLQQQLQQQLAKWWKFWDDPVDTAIWIQGSRSDIPDDDPDDTAWMWIAAQAKIKIWGHDPDGIIMIMIIGIPVSPTDGDVVRIDIDMATFPDKDKDKAFPAFFWDDDPHFTWGADPPRGTYTDDPVPPPHDGRWGKIWIKMFTWHQDPVPRDIDRPDMGTHGIDTDDDDPPPVPPPPPPPDD

=== Feature glossary ===
Reading guide. The protein is described through the following features:

Foldseek 3Di. A 3Di character summarizes, for each residue, the relative orientation of the Cα frame of its nearest spatial neighbor. Because it encodes fold topology rather than chemistry, 3Di alignments detect remote structural similarity that sequence alignment misses.

Contact-map, Ramachandran, and PAE plots. Plot images: a contact map (which residues are close in 3D, as an N×N binary image), a Ramachandran scatter (backbone torsion angles, revealing secondary-structure composition at a glance), and — for AlphaFold structures — a PAE heatmap (pairwise prediction confidence).

Radius of gyration, Cα contacts, bounding box. Radius of gyration (Rg) is the root-mean-square distance of Cα atoms from their centroid — a single number for overall size and compactness. A globular domain of N residues has Rg ≈ 2.2·N^0.38 Å; an extended or disordered chain has a much larger Rg. The Cα contact count is the number of residue pairs whose Cα atoms are within 8 Å and are more than four positions apart in sequence — a standard proxy for tertiary packing density. The bounding box is the smallest axis-aligned box enclosing all Cα atoms.

Secondary structure (8-state, DSSP). Eight-state secondary structure (DSSP): H is the canonical α-helix, G the tighter 3₁₀-helix, I the wider π-helix; E/B are β-structure, T and S are turns and bends, and '-' is everything else. DSSP derives these from the pattern of main-chain N–H···O=C hydrogen bonds, not from the sequence.

B-factor. B-factor (Debye–Waller factor) reflects atomic displacement in the crystal lattice. It is an experimental observable (units Å²), not a prediction; low values mean the atom is pinned down, high values mean it moves or is heterogeneous across the crystal.

pLDDT. pLDDT is the predicted lDDT-Cα score: AlphaFold's confidence that the local environment of each residue (all inter-atomic distances within 15 Å) is correctly placed. It is a per-residue number between 0 and 100, with higher meaning more reliable.

Nearest PDB structures. Nearest PDB neighbors are the top structural matches found by Foldseek when searching this structure against the entire Protein Data Bank. Each hit reports a TM-score (0 to 1; >0.5 almost always implies the same fold) and an E-value. These are *structural* homologs — they may share no detectable sequence similarity.

Solvent-accessible surface area. Accessible surface area quantifies burial. A residue with SASA near zero is packed into the hydrophobic core; one with SASA >100 Å² sits on the surface. Computed here via the Shrake–Rupley numerical algorithm with a 1.4 Å probe.

Rendered structure images. Structure images are PyMOL renders from six orthogonal camera directions. Cartoon representation draws helices as coils and strands as arrows; sticks shows the backbone as bonds; surface shows the solvent-excluded envelope. Rainbow coloring maps sequence position to hue (blue→red, N→C); chain coloring assigns a distinct color per polypeptide.

Backbone torsions (φ/ψ). φ (phi) and ψ (psi) are the two rotatable backbone dihedrals per residue: φ is the C(i-1)–N–Cα–C torsion, ψ is the N–Cα–C–N(i+1) torsion, both in degrees on (−180°, 180°]. α-helical residues cluster near (−60°, −45°); β-strand residues near (−120°, +130°). A Ramachandran plot is simply a scatter of (φ, ψ) for every residue.

Predicted aligned error. Predicted Aligned Error (PAE) is an AlphaFold confidence matrix: entry (i, j) is the expected error in the position of residue j, in ångströms, when the prediction is superimposed on the true structure at residue i. Low PAE within a block of residues means that block is internally rigid and well-predicted; high PAE between two blocks means their relative placement is uncertain even if each block individually is confident.

mmCIF coordinates. Structure coordinates are given as an mmCIF _atom_site loop: one row per atom with element, residue name, chain id, sequence number, and x/y/z position in Å. Only the four main-chain atoms per residue are included here; side chains are omitted to keep the record compact.

InterPro / GO / CATH / organism. Database cross-references. InterPro integrates a dozen domain/family signature databases into unified entries with residue-range hits. GO terms attach function/process/location labels with evidence codes. CATH codes position the fold in a four-level structural taxonomy. Organism is the NCBI-taxonomy species name.

Secondary structure (3-state, P-SEA). SS3 is a coarse helix/strand/coil call (letters a/b/c) made by the P-SEA algorithm from inter-Cα distances and dihedrals. It is less detailed than DSSP but needs only Cα positions.

Sequence. Sequence gives the chain of amino acids in standard one-letter code (A=alanine, C=cysteine, …, Y=tyrosine), read N→C. It is the only feature that is directly encoded by the gene; all structural features are derived from the folded form of this sequence.